Protein AF-A0A8H8RNT1-F1 (afdb_monomer)

Sequence (199 aa):
MGCCASTPSSPYPAQEGHSSSRAITSSQTQSQSALPRPSTNASGHSNHQPRAAHYLQYGHPRPGNSAETSARNNTGPLKQPKKWKTKPGVTAWTRESLDSEREAFFDTRVTGRPEIWLAIRSALELLWAGGDPGDEDGGIGTAQSILDAAGVVMQHGDMTKLVYDSFGGLYELPKHIISDPENLAPSPAPVLKKRRRKE

Organism: NCBI:txid602034

Solvent-accessible surface area (backbone atoms only — not comparable to full-atom values): 13488 Å² total; per-residue (Å²): 139,84,89,84,85,91,82,84,92,69,96,69,87,82,79,83,89,79,93,75,95,73,86,85,84,80,87,87,85,88,85,89,87,89,79,89,78,91,83,80,90,82,88,79,92,79,92,76,83,86,75,88,76,92,72,82,90,70,86,75,78,75,82,65,83,74,58,64,65,47,70,75,44,78,30,41,73,69,50,82,73,75,83,44,70,77,61,91,91,56,85,63,51,26,61,67,60,44,54,51,50,42,50,54,55,59,73,69,63,78,78,74,61,66,69,50,54,50,32,54,50,53,27,45,54,35,47,73,66,42,25,59,98,85,47,88,70,29,24,46,70,58,26,43,49,43,33,53,75,60,38,50,42,26,66,70,13,37,70,71,42,70,29,27,39,79,87,68,46,79,45,84,44,58,60,73,65,72,35,74,49,80,58,59,38,76,68,79,71,82,78,74,75,77,76,78,80,80,128

Foldseek 3Di:
DDDDDDDDPDPDDDDDDDDDDDDDDDDDDDDDDDDDDDDDDDDDDDDDDPDDDDDDDDDDPDPPVQVPLCVVALAAQADQADAAADDPPPPAAAPVNLVVVLVVVLVPDPFDDNLLSVLQLVLQVQQVVQHDVPDPNRCSSVNSVSCSVQQWGDNNNYLCDWIAHPVGGTDHDHSSNRDPHPRHDYDDDPPPPPPPDDD

Radius of gyration: 33.34 Å; Cα contacts (8 Å, |Δi|>4): 170; chains: 1; bounding box: 75×78×80 Å

pLDDT: mean 71.44, std 19.71, range [39.03, 95.69]

Structure (mmCIF, N/CA/C/O backbone):
data_AF-A0A8H8RNT1-F1
#
_entry.id   AF-A0A8H8RNT1-F1
#
loop_
_atom_site.group_PDB
_atom_site.id
_atom_site.type_symbol
_atom_site.label_atom_id
_atom_site.label_alt_id
_atom_site.label_comp_id
_atom_site.label_asym_id
_atom_site.label_entity_id
_atom_site.label_seq_id
_atom_site.pdbx_PDB_ins_code
_atom_site.Cartn_x
_atom_site.Cartn_y
_atom_site.Cartn_z
_atom_site.occupancy
_atom_site.B_iso_or_equiv
_atom_site.auth_seq_id
_atom_site.auth_comp_id
_atom_site.auth_asym_id
_atom_site.auth_atom_id
_atom_site.pdbx_PDB_model_num
ATOM 1 N N . MET A 1 1 ? 35.879 -7.220 54.510 1.00 55.69 1 MET A N 1
ATOM 2 C CA . MET A 1 1 ? 35.680 -7.566 53.087 1.00 55.69 1 MET A CA 1
ATOM 3 C C . MET A 1 1 ? 35.559 -9.090 53.036 1.00 55.69 1 MET A C 1
ATOM 5 O O . MET A 1 1 ? 36.573 -9.750 53.144 1.00 55.69 1 MET A O 1
ATOM 9 N N . GLY A 1 2 ? 34.400 -9.722 53.225 1.00 55.94 2 GLY A N 1
ATOM 10 C CA . GLY A 1 2 ? 33.215 -9.686 52.364 1.00 55.94 2 GLY A CA 1
ATOM 11 C C . GLY A 1 2 ? 33.165 -11.002 51.569 1.00 55.94 2 GLY A C 1
ATOM 12 O O . GLY A 1 2 ? 33.845 -11.116 50.559 1.00 55.94 2 GLY A O 1
ATOM 13 N N . CYS A 1 3 ? 32.441 -12.006 52.076 1.00 63.75 3 CYS A N 1
ATOM 14 C CA . CYS A 1 3 ? 32.277 -13.338 51.480 1.00 63.75 3 CYS A CA 1
ATOM 15 C C . CYS A 1 3 ? 31.289 -13.312 50.303 1.00 63.75 3 CYS A C 1
ATOM 17 O O . CYS A 1 3 ? 30.194 -12.789 50.491 1.00 63.75 3 CYS A O 1
ATOM 19 N N . CYS A 1 4 ? 31.577 -13.979 49.178 1.00 56.88 4 CYS A N 1
ATOM 20 C CA . CYS A 1 4 ? 30.547 -14.468 48.246 1.00 56.88 4 CYS A CA 1
ATOM 21 C C . CYS A 1 4 ? 31.008 -15.787 47.597 1.00 56.88 4 CYS A C 1
ATOM 23 O O . CYS A 1 4 ? 32.028 -15.820 46.915 1.00 56.88 4 CYS A O 1
ATOM 25 N N . ALA A 1 5 ? 30.261 -16.866 47.837 1.00 48.59 5 ALA A N 1
ATOM 26 C CA . ALA A 1 5 ? 30.461 -18.197 47.272 1.00 48.59 5 ALA A CA 1
ATOM 27 C C . ALA A 1 5 ? 29.754 -18.345 45.911 1.00 48.59 5 ALA A C 1
ATOM 29 O O . ALA A 1 5 ? 28.702 -17.750 45.685 1.00 48.59 5 ALA A O 1
ATOM 30 N N . SER A 1 6 ? 30.312 -19.174 45.030 1.00 53.25 6 SER A N 1
ATOM 31 C CA . SER A 1 6 ? 29.743 -19.524 43.723 1.00 53.25 6 SER A CA 1
ATOM 32 C C . SER A 1 6 ? 28.690 -20.632 43.833 1.00 53.25 6 SER A C 1
ATOM 34 O O . SER A 1 6 ? 28.928 -21.625 44.513 1.00 53.25 6 SER A O 1
ATOM 36 N N . THR A 1 7 ? 27.599 -20.540 43.063 1.00 58.59 7 THR A N 1
ATOM 37 C CA . THR A 1 7 ? 26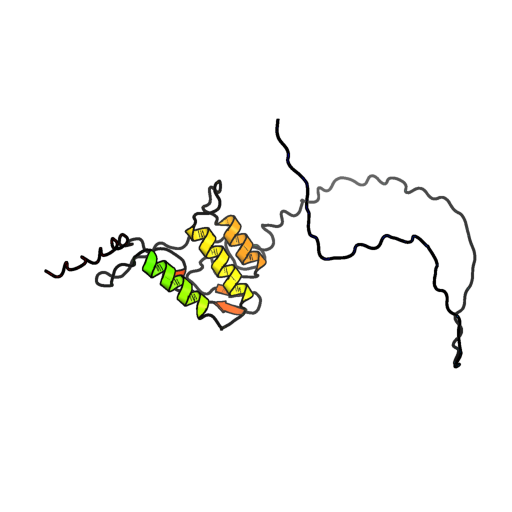.875 -21.718 42.539 1.00 58.59 7 THR A CA 1
ATOM 38 C C . THR A 1 7 ? 26.321 -21.432 41.137 1.00 58.59 7 THR A C 1
ATOM 40 O O . THR A 1 7 ? 25.552 -20.492 40.959 1.00 58.59 7 THR A O 1
ATOM 43 N N . PRO A 1 8 ? 26.656 -22.258 40.134 1.00 57.25 8 PRO A N 1
ATOM 44 C CA . PRO A 1 8 ? 25.737 -22.575 39.052 1.00 57.25 8 PRO A CA 1
ATOM 45 C C . PRO A 1 8 ? 25.182 -23.987 39.276 1.00 57.25 8 PRO A C 1
ATOM 47 O O . PRO A 1 8 ? 25.888 -24.982 39.130 1.00 57.25 8 PRO A O 1
ATOM 50 N N . SER A 1 9 ? 23.903 -24.083 39.644 1.00 44.97 9 SER A N 1
ATOM 51 C CA . SER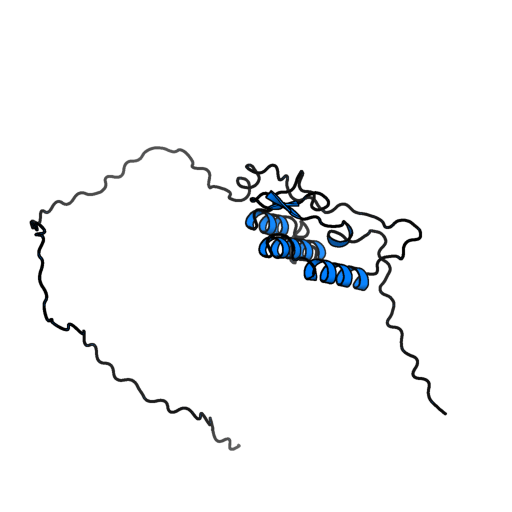 A 1 9 ? 23.156 -25.338 39.544 1.00 44.97 9 SER A CA 1
ATOM 52 C C . SER A 1 9 ? 22.765 -25.522 38.075 1.00 44.97 9 SER A C 1
ATOM 54 O O . SER A 1 9 ? 21.844 -24.873 37.588 1.00 44.97 9 SER A O 1
ATOM 56 N N . SER A 1 10 ? 23.518 -26.348 37.347 1.00 52.91 10 SER A N 1
ATOM 57 C CA . SER A 1 10 ? 23.130 -26.851 36.027 1.00 52.91 10 SER A CA 1
ATOM 58 C C . SER A 1 10 ? 22.748 -28.326 36.183 1.00 52.91 10 SER A C 1
ATOM 60 O O . SER A 1 10 ? 23.583 -29.100 36.652 1.00 52.91 10 SER A O 1
ATOM 62 N N . PRO A 1 11 ? 21.521 -28.747 35.829 1.00 56.75 11 PRO A N 1
ATOM 63 C CA . PRO A 1 11 ? 21.069 -30.127 36.008 1.00 56.75 11 PRO A CA 1
ATOM 64 C C . PRO A 1 11 ? 21.478 -31.052 34.849 1.00 56.75 11 PRO A C 1
ATOM 66 O O . PRO A 1 11 ? 20.944 -32.152 34.733 1.00 56.75 11 PRO A O 1
ATOM 69 N N . TYR A 1 12 ? 22.406 -30.635 33.986 1.00 46.88 12 TYR A N 1
ATOM 70 C CA . TYR A 1 12 ? 22.835 -31.441 32.847 1.00 46.88 12 TYR A CA 1
ATOM 71 C C . TYR A 1 12 ? 24.251 -31.983 33.058 1.00 46.88 12 TYR A C 1
ATOM 73 O O . TYR A 1 12 ? 25.183 -31.188 33.201 1.00 46.88 12 TYR A O 1
ATOM 81 N N . PRO A 1 13 ? 24.447 -33.315 33.063 1.00 51.84 13 PRO A N 1
ATOM 82 C CA . PRO A 1 13 ? 25.783 -33.881 33.066 1.00 51.84 13 PRO A CA 1
ATOM 83 C C . PRO A 1 13 ? 26.468 -33.573 31.731 1.00 51.84 13 PRO A C 1
ATOM 85 O O . PRO A 1 13 ? 26.020 -33.998 30.666 1.00 51.84 13 PRO A O 1
ATOM 88 N N . ALA A 1 14 ? 27.571 -32.832 31.806 1.00 48.12 14 ALA A N 1
ATOM 89 C CA . ALA A 1 14 ? 28.595 -32.830 30.777 1.00 48.12 14 ALA A CA 1
ATOM 90 C C . ALA A 1 14 ? 29.390 -34.132 30.913 1.00 48.12 14 ALA A C 1
ATOM 92 O O . ALA A 1 14 ? 29.892 -34.433 31.996 1.00 48.12 14 ALA A O 1
ATOM 93 N N . GLN A 1 15 ? 29.521 -34.890 29.826 1.00 45.09 15 GLN A N 1
ATOM 94 C CA . GLN A 1 15 ? 30.575 -35.888 29.723 1.00 45.09 15 GLN A CA 1
ATOM 95 C C . GLN A 1 15 ? 31.415 -35.598 28.484 1.00 45.09 15 GLN A C 1
ATOM 97 O O . GLN A 1 15 ? 30.906 -35.335 27.394 1.00 45.09 15 GLN A O 1
ATOM 102 N N . GLU A 1 16 ? 32.713 -35.558 28.752 1.00 41.75 16 GLU A N 1
ATOM 103 C CA . GLU A 1 16 ? 33.799 -35.082 27.920 1.00 41.75 16 GLU A CA 1
ATOM 104 C C . GLU A 1 16 ? 34.087 -35.982 26.719 1.00 41.75 16 GLU A C 1
ATOM 106 O O . GLU A 1 16 ? 33.675 -37.140 26.626 1.00 41.75 16 GLU A O 1
ATOM 111 N N . GLY A 1 17 ? 34.814 -35.386 25.777 1.00 46.69 17 GLY A N 1
ATOM 112 C CA . GLY A 1 17 ? 35.102 -35.933 24.468 1.00 46.69 17 GLY A CA 1
ATOM 113 C C . GLY A 1 17 ? 36.124 -37.060 24.478 1.00 46.69 17 GLY A C 1
ATOM 114 O O . GLY A 1 17 ? 37.103 -37.060 25.220 1.00 46.69 17 GLY A O 1
ATOM 115 N N . HIS A 1 18 ? 35.914 -37.994 23.559 1.00 42.47 18 HIS A N 1
ATOM 116 C CA . HIS A 1 18 ? 36.912 -38.957 23.136 1.00 42.47 18 HIS A CA 1
ATOM 117 C C . HIS A 1 18 ? 37.134 -38.747 21.635 1.00 42.47 18 HIS A C 1
ATOM 119 O O . HIS A 1 18 ? 36.312 -39.126 20.803 1.00 42.47 18 HIS A O 1
ATOM 125 N N . SER A 1 19 ? 38.259 -38.116 21.295 1.00 43.44 19 SER A N 1
ATOM 126 C CA . SER A 1 19 ? 38.840 -38.147 19.953 1.00 43.44 19 SER A CA 1
ATOM 127 C C . SER A 1 19 ? 39.130 -39.592 19.549 1.00 43.44 19 SER A C 1
ATOM 129 O O . SER A 1 19 ? 39.950 -40.254 20.183 1.00 43.44 19 SER A O 1
ATOM 131 N N . SER A 1 20 ? 38.538 -40.070 18.453 1.00 49.19 20 SER A N 1
ATOM 132 C CA . SER A 1 20 ? 39.151 -41.131 17.650 1.00 49.19 20 SER A CA 1
ATOM 133 C C . SER A 1 20 ? 38.614 -41.137 16.221 1.00 49.19 20 SER A C 1
ATOM 135 O O . SER A 1 20 ? 37.457 -41.452 15.957 1.00 49.19 20 SER A O 1
ATOM 137 N N . SER A 1 21 ? 39.498 -40.798 15.289 1.00 51.06 21 SER A N 1
ATOM 138 C CA . SER A 1 21 ? 39.336 -40.983 13.853 1.00 51.06 21 SER A CA 1
ATOM 139 C C . SER A 1 21 ? 39.335 -42.473 13.521 1.00 51.06 21 SER A C 1
ATOM 141 O O . SER A 1 21 ? 40.394 -43.096 13.585 1.00 51.06 21 SER A O 1
ATOM 143 N N . ARG A 1 22 ? 38.200 -43.050 13.106 1.00 49.56 22 ARG A N 1
ATOM 144 C CA . ARG A 1 22 ? 38.191 -44.316 12.353 1.00 49.56 22 ARG A CA 1
ATOM 145 C C . ARG A 1 22 ? 37.124 -44.315 11.263 1.00 49.56 22 ARG A C 1
ATOM 147 O O . ARG A 1 22 ? 35.936 -44.170 11.523 1.00 49.56 22 ARG A O 1
ATOM 154 N N . ALA A 1 23 ? 37.604 -44.483 10.035 1.00 41.56 23 ALA A N 1
ATOM 155 C CA . ALA A 1 23 ? 36.822 -44.737 8.838 1.00 41.56 23 ALA A CA 1
ATOM 156 C C . ALA A 1 23 ? 36.066 -46.068 8.962 1.00 41.56 23 ALA A C 1
ATOM 158 O O . ALA A 1 23 ? 36.653 -47.073 9.361 1.00 41.56 23 ALA A O 1
ATOM 159 N N . ILE A 1 24 ? 34.792 -46.089 8.570 1.00 45.00 24 ILE A N 1
ATOM 160 C CA . ILE A 1 24 ? 34.015 -47.326 8.451 1.00 45.00 24 ILE A CA 1
ATOM 161 C C . ILE A 1 24 ? 33.937 -47.680 6.967 1.00 45.00 24 ILE A C 1
ATOM 163 O O . ILE A 1 24 ? 33.027 -47.283 6.246 1.00 45.00 24 ILE A O 1
ATOM 167 N N . THR A 1 25 ? 34.943 -48.429 6.522 1.00 39.41 25 THR A N 1
ATOM 168 C CA . THR A 1 25 ? 34.798 -49.373 5.414 1.00 39.41 25 THR A CA 1
ATOM 169 C C . THR A 1 25 ? 34.137 -50.627 5.984 1.00 39.41 25 THR A C 1
ATOM 171 O O . THR A 1 25 ? 34.603 -51.171 6.984 1.00 39.41 25 THR A O 1
ATOM 174 N N . SER A 1 26 ? 33.020 -51.064 5.407 1.00 40.50 26 SER A N 1
ATOM 175 C CA . SER A 1 26 ? 32.426 -52.368 5.714 1.00 40.50 26 SER A CA 1
ATOM 176 C C . SER A 1 26 ? 32.087 -53.096 4.412 1.00 40.50 26 SER A C 1
ATOM 178 O O . SER A 1 26 ? 31.248 -52.677 3.620 1.00 40.50 26 SER A O 1
ATOM 180 N N . SER A 1 27 ? 32.830 -54.178 4.190 1.00 45.59 27 SER A N 1
ATOM 181 C CA . SER A 1 27 ? 32.651 -55.247 3.203 1.00 45.59 27 SER A CA 1
ATOM 182 C C . SER A 1 27 ? 31.366 -56.044 3.495 1.00 45.59 27 SER A C 1
ATOM 184 O O . SER A 1 27 ? 31.171 -56.477 4.624 1.00 45.59 27 SER A O 1
ATOM 186 N N . GLN A 1 28 ? 30.410 -56.105 2.561 1.00 45.97 28 GLN A N 1
ATOM 187 C CA . GLN A 1 28 ? 30.192 -57.151 1.536 1.00 45.97 28 GLN A CA 1
ATOM 188 C C . GLN A 1 28 ? 29.320 -58.347 1.979 1.00 45.97 28 GLN A C 1
ATOM 190 O O . GLN A 1 28 ? 29.742 -59.167 2.786 1.00 45.97 28 GLN A O 1
ATOM 195 N N . THR A 1 29 ? 28.182 -58.553 1.297 1.00 39.03 29 THR A N 1
ATOM 196 C CA . THR A 1 29 ? 27.795 -59.861 0.718 1.00 39.03 29 THR A CA 1
ATOM 197 C C . THR A 1 29 ? 26.890 -59.651 -0.512 1.00 39.03 29 THR A C 1
ATOM 199 O O . THR A 1 29 ? 26.241 -58.622 -0.648 1.00 39.03 29 THR A O 1
ATOM 202 N N . GLN A 1 30 ? 26.966 -60.585 -1.459 1.00 41.50 30 GLN A N 1
ATOM 203 C CA . GLN A 1 30 ? 26.763 -60.442 -2.906 1.00 41.50 30 GLN A CA 1
ATOM 204 C C . GLN A 1 30 ? 25.341 -60.779 -3.389 1.00 41.50 30 GLN A C 1
ATOM 206 O O . GLN A 1 30 ? 24.678 -61.636 -2.813 1.00 41.50 30 GLN A O 1
ATOM 211 N N . SER A 1 31 ? 24.938 -60.214 -4.535 1.00 44.00 31 SER A N 1
ATOM 212 C CA . SER A 1 31 ? 24.084 -60.862 -5.549 1.00 44.00 31 SER A CA 1
ATOM 213 C C . SER A 1 31 ? 24.341 -60.212 -6.917 1.00 44.00 31 SER A C 1
ATOM 215 O O . SER A 1 31 ? 24.522 -59.002 -7.015 1.00 44.00 31 SER A O 1
ATOM 217 N N . GLN A 1 32 ? 24.474 -61.048 -7.945 1.00 45.78 32 GLN A N 1
ATOM 218 C CA . GLN A 1 32 ? 25.181 -60.802 -9.204 1.00 45.78 32 GLN A CA 1
ATOM 219 C C . GLN A 1 32 ? 24.277 -60.283 -10.334 1.00 45.78 32 GLN A C 1
ATOM 221 O O . GLN A 1 32 ? 23.199 -60.827 -10.537 1.00 45.78 32 GLN A O 1
ATOM 226 N N . SER A 1 33 ? 24.785 -59.341 -11.140 1.00 44.19 33 SER A N 1
ATOM 227 C CA . SER A 1 33 ? 24.596 -59.282 -12.606 1.00 44.19 33 SER A CA 1
ATOM 228 C C . SER A 1 33 ? 25.441 -58.135 -13.184 1.00 44.19 33 SER A C 1
ATOM 230 O O . SER A 1 33 ? 25.192 -56.964 -12.902 1.00 44.19 33 SER A O 1
ATOM 232 N N . ALA A 1 34 ? 26.485 -58.488 -13.937 1.00 42.41 34 ALA A N 1
ATOM 233 C CA . ALA A 1 34 ? 27.544 -57.602 -14.414 1.00 42.41 34 ALA A CA 1
ATOM 234 C C . ALA A 1 34 ? 27.253 -57.015 -15.808 1.00 42.41 34 ALA A C 1
ATOM 236 O O . ALA A 1 34 ? 26.844 -57.738 -16.712 1.00 42.41 34 ALA A O 1
ATOM 237 N N . LEU A 1 35 ? 27.575 -55.731 -16.000 1.00 50.97 35 LEU A N 1
ATOM 238 C CA . LEU A 1 35 ? 27.898 -55.141 -17.304 1.00 50.97 35 LEU A CA 1
ATOM 239 C C . LEU A 1 35 ? 29.293 -54.486 -17.198 1.00 50.97 35 LEU A C 1
ATOM 241 O O . LEU A 1 35 ? 29.543 -53.770 -16.223 1.00 50.97 35 LEU A O 1
ATOM 245 N N . PRO A 1 36 ? 30.228 -54.740 -18.134 1.00 52.88 36 PRO A N 1
ATOM 246 C CA . PRO A 1 36 ? 31.620 -54.315 -18.003 1.00 52.88 36 PRO A CA 1
ATOM 247 C C . PRO A 1 36 ? 31.817 -52.830 -18.348 1.00 52.88 36 PRO A C 1
ATOM 249 O O . PRO A 1 36 ? 31.436 -52.366 -19.421 1.00 52.88 36 PRO A O 1
ATOM 252 N N . ARG A 1 37 ? 32.480 -52.091 -17.449 1.00 50.41 37 ARG A N 1
ATOM 253 C CA . ARG A 1 37 ? 33.088 -50.781 -17.733 1.00 50.41 37 ARG A CA 1
ATOM 254 C C . ARG A 1 37 ? 34.499 -50.986 -18.300 1.00 50.41 37 ARG A C 1
ATOM 256 O O . ARG A 1 37 ? 35.299 -51.636 -17.626 1.00 50.41 37 ARG A O 1
ATOM 263 N N . PRO A 1 38 ? 34.861 -50.395 -19.449 1.00 50.78 38 PRO A N 1
ATOM 264 C CA . PRO A 1 38 ? 36.260 -50.296 -19.835 1.00 50.78 38 PRO A CA 1
ATOM 265 C C . PRO A 1 38 ? 36.946 -49.178 -19.036 1.00 50.78 38 PRO A C 1
ATOM 267 O O . PRO A 1 38 ? 36.550 -48.015 -19.085 1.00 50.78 38 PRO A O 1
ATOM 270 N N . SER A 1 39 ? 37.979 -49.564 -18.288 1.00 47.78 39 SER A N 1
ATOM 271 C CA . SER A 1 39 ? 39.012 -48.680 -17.752 1.00 47.78 39 SER A CA 1
ATOM 272 C C . SER A 1 39 ? 40.225 -48.761 -18.671 1.00 47.78 39 SER A C 1
ATOM 274 O O . SER A 1 39 ? 40.676 -49.862 -18.986 1.00 47.78 39 SER A O 1
ATOM 276 N N . THR A 1 40 ? 40.784 -47.615 -19.047 1.00 57.69 40 THR A N 1
ATOM 277 C CA . THR A 1 40 ? 42.161 -47.526 -19.537 1.00 57.69 40 THR A CA 1
ATOM 278 C C . THR A 1 40 ? 42.839 -46.323 -18.896 1.00 57.69 40 THR A C 1
ATOM 280 O O . THR A 1 40 ? 42.464 -45.178 -19.145 1.00 57.69 40 THR A O 1
ATOM 283 N N . ASN A 1 41 ? 43.840 -46.613 -18.064 1.00 51.97 41 ASN A N 1
ATOM 284 C CA . ASN A 1 41 ? 44.872 -45.686 -17.611 1.00 51.97 41 ASN A CA 1
ATOM 285 C C . ASN A 1 41 ? 45.694 -45.173 -18.804 1.00 51.97 41 ASN A C 1
ATOM 287 O O . ASN A 1 41 ? 46.007 -45.964 -19.688 1.00 51.97 41 ASN A O 1
ATOM 291 N N . ALA A 1 42 ? 46.169 -43.927 -18.741 1.00 40.16 42 ALA A N 1
ATOM 292 C CA . ALA A 1 42 ? 47.602 -43.615 -18.831 1.00 40.16 42 ALA A CA 1
ATOM 293 C C . ALA A 1 42 ? 47.858 -42.106 -18.688 1.00 40.16 42 ALA A C 1
ATOM 295 O O . ALA A 1 42 ? 47.210 -41.270 -19.313 1.00 40.16 42 ALA A O 1
ATOM 296 N N . SER A 1 43 ? 48.840 -41.800 -17.850 1.00 47.91 43 SER A N 1
ATOM 297 C CA . SER A 1 43 ? 49.436 -40.497 -17.579 1.00 47.91 43 SER A CA 1
ATOM 298 C C . SER A 1 43 ? 50.147 -39.911 -18.805 1.00 47.91 43 SER A C 1
ATOM 300 O O . SER A 1 43 ? 50.753 -40.646 -19.580 1.00 47.91 43 SER A O 1
ATOM 302 N N . GLY A 1 44 ? 50.179 -38.581 -18.918 1.00 41.91 44 GLY A N 1
ATOM 303 C CA . GLY A 1 44 ? 51.006 -37.883 -19.902 1.00 41.91 44 GLY A CA 1
ATOM 304 C C . GLY A 1 44 ? 51.169 -36.408 -19.555 1.00 41.91 44 GLY A C 1
ATOM 305 O O . GLY A 1 44 ? 50.223 -35.635 -19.632 1.00 41.91 44 GLY A O 1
ATOM 306 N N . HIS A 1 45 ? 52.377 -36.041 -19.139 1.00 50.81 45 HIS A N 1
ATOM 307 C CA . HIS A 1 45 ? 52.819 -34.676 -18.885 1.00 50.81 45 HIS A CA 1
ATOM 308 C C . HIS A 1 45 ? 52.704 -33.786 -20.131 1.00 50.81 45 HIS A C 1
ATOM 310 O O . HIS A 1 45 ? 53.247 -34.145 -21.171 1.00 50.81 45 HIS A O 1
ATOM 316 N N . SER A 1 46 ? 52.179 -32.567 -19.983 1.00 48.31 46 SER A N 1
ATOM 317 C CA . SER A 1 46 ? 52.790 -31.389 -20.610 1.00 48.31 46 SER A CA 1
ATOM 318 C C . SER A 1 46 ? 52.325 -30.081 -19.965 1.00 48.31 46 SER A C 1
ATOM 320 O O . SER A 1 46 ? 51.150 -29.813 -19.729 1.00 48.31 46 SER A O 1
ATOM 322 N N . ASN A 1 47 ? 53.331 -29.279 -19.645 1.00 50.56 47 ASN A N 1
ATOM 323 C CA . ASN A 1 47 ? 53.274 -27.943 -19.090 1.00 50.56 47 ASN A CA 1
ATOM 324 C C . ASN A 1 47 ? 52.862 -26.967 -20.206 1.00 50.56 47 ASN A C 1
ATOM 326 O O . ASN A 1 47 ? 53.617 -26.796 -21.162 1.00 50.56 47 ASN A O 1
ATOM 330 N N . HIS A 1 48 ? 51.698 -26.322 -20.102 1.00 44.75 48 HIS A N 1
ATOM 331 C CA . HIS A 1 48 ? 51.294 -25.258 -21.025 1.00 44.75 48 HIS A CA 1
ATOM 332 C C . HIS A 1 48 ? 50.748 -24.061 -20.237 1.00 44.75 48 HIS A C 1
ATOM 334 O O . HIS A 1 48 ? 49.667 -24.104 -19.656 1.00 44.75 48 HIS A O 1
ATOM 340 N N . GLN A 1 49 ? 51.546 -22.993 -20.207 1.00 58.38 49 GLN A N 1
ATOM 341 C CA . GLN A 1 49 ? 51.179 -21.664 -19.718 1.00 58.38 49 GLN A CA 1
ATOM 342 C C . GLN A 1 49 ? 49.952 -21.121 -20.470 1.00 58.38 49 GLN A C 1
ATOM 344 O O . GLN A 1 49 ? 49.907 -21.243 -21.698 1.00 58.38 49 GLN A O 1
ATOM 349 N N . PRO A 1 50 ? 49.021 -20.402 -19.820 1.00 48.06 50 PRO A N 1
ATOM 350 C CA . PRO A 1 50 ? 48.125 -19.526 -20.550 1.00 48.06 50 PRO A CA 1
ATOM 351 C C . PRO A 1 50 ? 48.882 -18.246 -20.925 1.00 48.06 50 PRO A C 1
ATOM 353 O O . PRO A 1 50 ? 49.261 -17.426 -20.089 1.00 48.06 50 PRO A O 1
ATOM 356 N N . ARG A 1 51 ? 49.129 -18.110 -22.226 1.00 42.56 51 ARG A N 1
ATOM 357 C CA . ARG A 1 51 ? 49.642 -16.911 -22.887 1.00 42.56 51 ARG A CA 1
ATOM 358 C C . ARG A 1 51 ? 48.616 -15.784 -22.749 1.00 42.56 51 ARG A C 1
ATOM 360 O O . ARG A 1 51 ? 47.478 -15.928 -23.186 1.00 42.56 51 ARG A O 1
ATOM 367 N N . ALA A 1 52 ? 49.039 -14.662 -22.171 1.00 50.41 52 ALA A N 1
ATOM 368 C CA . ALA A 1 52 ? 48.275 -13.423 -22.144 1.00 50.41 52 ALA A CA 1
ATOM 369 C C . ALA A 1 52 ? 47.955 -12.973 -23.579 1.00 50.41 52 ALA A C 1
ATOM 371 O O . ALA A 1 52 ? 48.857 -12.658 -24.358 1.00 50.41 52 ALA A O 1
ATOM 372 N N . ALA A 1 53 ? 46.669 -12.950 -23.926 1.00 46.16 53 ALA A N 1
ATOM 373 C CA . ALA A 1 53 ? 46.171 -12.311 -25.132 1.00 46.16 53 ALA A CA 1
ATOM 374 C C . ALA A 1 53 ? 45.485 -11.001 -24.732 1.00 46.16 53 ALA A C 1
ATOM 376 O O . ALA A 1 53 ? 44.348 -10.983 -24.269 1.00 46.16 53 ALA A O 1
ATOM 377 N N . HIS A 1 54 ? 46.226 -9.905 -24.903 1.00 52.94 54 HIS A N 1
ATOM 378 C CA . HIS A 1 54 ? 45.690 -8.555 -25.021 1.00 52.94 54 HIS A CA 1
ATOM 379 C C . HIS A 1 54 ? 44.735 -8.520 -26.222 1.00 52.94 54 HIS A C 1
ATOM 381 O O . HIS A 1 54 ? 45.187 -8.505 -27.365 1.00 52.94 54 HIS A O 1
ATOM 387 N N . TYR A 1 55 ? 43.430 -8.479 -25.963 1.00 46.59 55 TYR A N 1
ATOM 388 C CA . TYR A 1 55 ? 42.467 -7.924 -26.905 1.00 46.59 55 TYR A CA 1
ATOM 389 C C . TYR A 1 55 ? 41.723 -6.770 -26.243 1.00 46.59 55 TYR A C 1
ATOM 391 O O . TYR A 1 55 ? 41.258 -6.831 -25.109 1.00 46.59 55 TYR A O 1
ATOM 399 N N . LEU A 1 56 ? 41.737 -5.687 -26.999 1.00 47.94 56 LEU A N 1
ATOM 400 C CA . LEU A 1 56 ? 41.259 -4.347 -26.740 1.00 47.94 56 LEU A CA 1
ATOM 401 C C . LEU A 1 56 ? 39.843 -4.286 -26.144 1.00 47.94 56 LEU A C 1
ATOM 403 O O . LEU A 1 56 ? 38.894 -4.830 -26.697 1.00 47.94 56 LEU A O 1
ATOM 407 N N . GLN A 1 57 ? 39.730 -3.521 -25.056 1.00 52.94 57 GLN A N 1
ATOM 408 C CA . GLN A 1 57 ? 38.920 -2.299 -24.991 1.00 52.94 57 GLN A CA 1
ATOM 409 C C . GLN A 1 57 ? 37.564 -2.342 -25.722 1.00 52.94 57 GLN A C 1
ATOM 411 O O . GLN A 1 57 ? 37.363 -1.643 -26.711 1.00 52.94 57 GLN A O 1
ATOM 416 N N . TYR A 1 58 ? 36.593 -3.043 -25.146 1.00 43.03 58 TYR A N 1
ATOM 417 C CA . TYR A 1 58 ? 35.203 -2.593 -25.179 1.00 43.03 58 TYR A CA 1
ATOM 418 C C . TYR A 1 58 ? 34.688 -2.598 -23.745 1.00 43.03 58 TYR A C 1
ATOM 420 O O . TYR A 1 58 ? 34.635 -3.635 -23.088 1.00 43.03 58 TYR A O 1
ATOM 428 N N . GLY A 1 59 ? 34.398 -1.403 -23.228 1.00 46.69 59 GLY A N 1
ATOM 429 C CA . GLY A 1 59 ? 33.838 -1.229 -21.897 1.00 46.69 59 GLY A CA 1
ATOM 430 C C . GLY A 1 59 ? 32.502 -1.951 -21.812 1.00 46.69 59 GLY A C 1
ATOM 431 O O . GLY A 1 59 ? 31.525 -1.516 -22.413 1.00 46.69 59 GLY A O 1
ATOM 432 N N . HIS A 1 60 ? 32.467 -3.055 -21.073 1.00 46.56 60 HIS A N 1
ATOM 433 C CA . HIS A 1 60 ? 31.222 -3.674 -20.652 1.00 46.56 60 HIS A CA 1
ATOM 434 C C . HIS A 1 60 ? 30.538 -2.717 -19.671 1.00 46.56 60 HIS A C 1
ATOM 436 O O . HIS A 1 60 ? 31.115 -2.428 -18.616 1.00 46.56 60 HIS A O 1
ATOM 442 N N . PRO A 1 61 ? 29.340 -2.194 -19.985 1.00 46.81 61 PRO A N 1
ATOM 443 C CA . PRO A 1 61 ? 28.567 -1.459 -19.006 1.00 46.81 61 PRO A CA 1
ATOM 444 C C . PRO A 1 61 ? 28.256 -2.425 -17.868 1.00 46.81 61 PRO A C 1
ATOM 446 O O . PRO A 1 61 ? 27.689 -3.498 -18.067 1.00 46.81 61 PRO A O 1
ATOM 449 N N . ARG A 1 62 ? 28.682 -2.048 -16.669 1.00 49.66 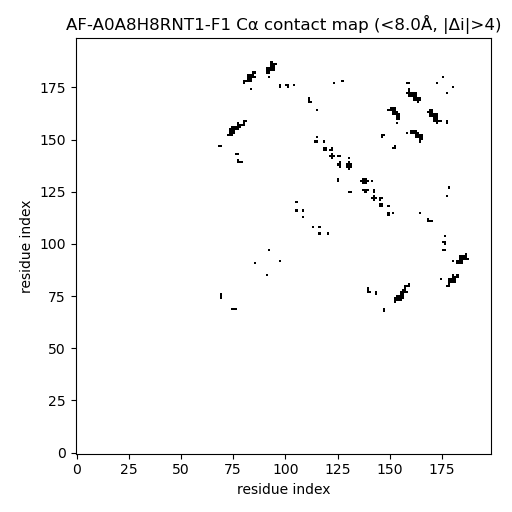62 ARG A N 1
ATOM 450 C CA . ARG A 1 62 ? 28.254 -2.653 -15.412 1.00 49.66 62 ARG A CA 1
ATOM 451 C C . ARG A 1 62 ? 26.715 -2.675 -15.428 1.00 49.66 62 ARG A C 1
ATOM 453 O O . ARG A 1 62 ? 26.143 -1.599 -15.605 1.00 49.66 62 ARG A O 1
ATOM 460 N N . PRO A 1 63 ? 26.034 -3.825 -15.288 1.00 47.84 63 PRO A N 1
ATOM 461 C CA . PRO A 1 63 ? 24.582 -3.822 -15.264 1.00 47.84 63 PRO A CA 1
ATOM 462 C C . PRO A 1 63 ? 24.152 -3.107 -13.978 1.00 47.84 63 PRO A C 1
ATOM 464 O O . PRO A 1 63 ? 24.381 -3.567 -12.858 1.00 47.84 63 PRO A O 1
ATOM 467 N N . GLY A 1 64 ? 23.640 -1.890 -14.147 1.00 49.25 64 GLY A N 1
ATOM 468 C CA . GLY A 1 64 ? 22.903 -1.178 -13.116 1.00 49.25 64 GLY A CA 1
ATOM 469 C C . GLY A 1 64 ? 21.548 -1.858 -13.000 1.00 49.25 64 GLY A C 1
ATOM 470 O O . GLY A 1 64 ? 20.637 -1.556 -13.765 1.00 49.25 64 GLY A O 1
ATOM 471 N N . ASN A 1 65 ? 21.444 -2.819 -12.086 1.00 53.06 65 ASN A N 1
ATOM 472 C CA . ASN A 1 65 ? 20.330 -3.768 -11.972 1.00 53.06 65 ASN A CA 1
ATOM 473 C C . ASN A 1 65 ? 18.972 -3.161 -11.559 1.00 53.06 65 ASN A C 1
ATOM 475 O O . ASN A 1 65 ? 18.069 -3.907 -11.205 1.00 53.06 65 ASN A O 1
ATOM 479 N N . SER A 1 66 ? 18.800 -1.841 -11.588 1.00 52.44 66 SER A N 1
ATOM 480 C CA . SER A 1 66 ? 17.562 -1.163 -11.182 1.00 52.44 66 SER A CA 1
ATOM 481 C C . SER A 1 66 ? 16.748 -0.589 -12.348 1.00 52.44 66 SER A C 1
ATOM 483 O O . SER A 1 66 ? 15.562 -0.326 -12.183 1.00 52.44 66 SER A O 1
ATOM 485 N N . ALA A 1 67 ? 17.341 -0.414 -13.535 1.00 51.56 67 ALA A N 1
ATOM 486 C CA . ALA A 1 67 ? 16.631 0.131 -14.700 1.00 51.56 67 ALA A CA 1
ATOM 487 C C . ALA A 1 67 ? 16.079 -0.951 -15.648 1.00 51.56 67 ALA A C 1
ATOM 489 O O . ALA A 1 67 ? 15.130 -0.701 -16.389 1.00 51.56 67 ALA A O 1
ATOM 490 N N . GLU A 1 68 ? 16.657 -2.155 -15.643 1.00 49.12 68 GLU A N 1
ATOM 491 C CA . GLU A 1 68 ? 16.366 -3.164 -16.670 1.00 49.12 68 GLU A CA 1
ATOM 492 C C . GLU A 1 68 ? 15.125 -4.022 -16.366 1.00 49.12 68 GLU A C 1
ATOM 494 O O . GLU A 1 68 ? 14.480 -4.517 -17.292 1.00 49.12 68 GLU A O 1
ATOM 499 N N . THR A 1 69 ? 14.725 -4.142 -15.094 1.00 51.06 69 THR A N 1
ATOM 500 C CA . THR A 1 69 ? 13.441 -4.756 -14.709 1.00 51.06 69 THR A CA 1
ATOM 501 C C . THR A 1 69 ? 12.267 -3.845 -15.067 1.00 51.06 69 THR A C 1
ATOM 503 O O . THR A 1 69 ? 11.344 -4.301 -15.740 1.00 51.06 69 THR A O 1
ATOM 506 N N . SER A 1 70 ? 12.373 -2.545 -14.753 1.00 51.03 70 SER A N 1
ATOM 507 C CA . SER A 1 70 ? 11.383 -1.510 -15.110 1.00 51.03 70 SER A CA 1
ATOM 508 C C . SER A 1 70 ? 11.232 -1.279 -16.623 1.00 51.03 70 SER A C 1
ATOM 510 O O . SER A 1 70 ? 10.203 -0.795 -17.082 1.00 51.03 70 SER A O 1
ATOM 512 N N . ALA A 1 71 ? 12.248 -1.605 -17.430 1.00 48.19 71 ALA A N 1
ATOM 513 C CA . ALA A 1 71 ? 12.189 -1.442 -18.885 1.00 48.19 71 ALA A CA 1
ATOM 514 C C . ALA A 1 71 ? 11.421 -2.571 -19.602 1.00 48.19 71 ALA A C 1
ATOM 516 O O . ALA A 1 71 ? 11.038 -2.411 -20.763 1.00 48.19 71 ALA A O 1
ATOM 517 N N . ARG A 1 72 ? 11.203 -3.721 -18.945 1.00 53.81 72 ARG A N 1
ATOM 518 C CA . ARG A 1 72 ? 10.506 -4.881 -19.537 1.00 53.81 72 ARG A CA 1
ATOM 519 C C . ARG A 1 72 ? 9.020 -4.941 -19.194 1.00 53.81 72 ARG A C 1
ATOM 521 O O . ARG A 1 72 ? 8.261 -5.583 -19.916 1.00 53.81 72 ARG A O 1
ATOM 528 N N . ASN A 1 73 ? 8.592 -4.276 -18.129 1.00 59.16 73 ASN A N 1
ATOM 529 C CA . ASN A 1 73 ? 7.198 -4.166 -17.721 1.00 59.16 73 ASN A CA 1
ATOM 530 C C . ASN A 1 73 ? 6.695 -2.740 -18.021 1.00 59.16 73 ASN A C 1
ATOM 532 O O . ASN A 1 73 ? 7.429 -1.767 -17.925 1.00 59.16 73 ASN A O 1
ATOM 536 N N . ASN A 1 74 ? 5.423 -2.570 -18.392 1.00 60.66 74 ASN A N 1
ATOM 537 C CA . ASN A 1 74 ? 4.808 -1.239 -18.588 1.00 60.66 74 ASN A CA 1
ATOM 538 C C . ASN A 1 74 ? 4.624 -0.466 -17.254 1.00 60.66 74 ASN A C 1
ATOM 540 O O . ASN A 1 74 ? 3.755 0.405 -17.126 1.00 60.66 74 ASN A O 1
ATOM 544 N N . THR A 1 75 ? 5.427 -0.808 -16.248 1.00 66.06 75 THR A N 1
ATOM 545 C CA . THR A 1 75 ? 5.423 -0.241 -14.913 1.00 66.06 75 THR A CA 1
ATOM 546 C C . THR A 1 75 ? 6.298 1.001 -14.940 1.00 66.06 75 THR A C 1
ATOM 548 O O . THR A 1 75 ? 7.514 0.938 -14.815 1.00 66.06 75 THR A O 1
ATOM 551 N N . GLY A 1 76 ? 5.682 2.165 -15.151 1.00 74.38 76 GLY A N 1
ATOM 552 C CA . GLY A 1 76 ? 6.371 3.430 -14.882 1.00 74.38 76 GLY A CA 1
ATOM 553 C C . GLY A 1 76 ? 6.805 3.514 -13.408 1.00 74.38 76 GLY A C 1
ATOM 554 O O . GLY A 1 76 ? 6.245 2.787 -12.583 1.00 74.38 76 GLY A O 1
ATOM 555 N N . PRO A 1 77 ? 7.747 4.411 -13.060 1.00 84.50 77 PRO A N 1
ATOM 556 C CA . PRO A 1 77 ? 8.214 4.555 -11.682 1.00 84.50 77 PRO A CA 1
ATOM 557 C C . PRO A 1 77 ? 7.040 4.825 -10.735 1.00 84.50 77 PRO A C 1
ATOM 559 O O . PRO A 1 77 ? 6.118 5.568 -11.096 1.00 84.50 77 PRO A O 1
ATOM 562 N N . LEU A 1 78 ? 7.083 4.226 -9.541 1.00 86.75 78 LEU A N 1
ATOM 563 C CA . LEU A 1 78 ? 6.090 4.416 -8.490 1.00 86.75 78 LEU A CA 1
ATOM 564 C C . LEU A 1 78 ? 5.910 5.906 -8.230 1.00 86.75 78 LEU A C 1
ATOM 566 O O . LEU A 1 78 ? 6.855 6.640 -7.937 1.00 86.75 78 LEU A O 1
ATOM 570 N N . LYS A 1 79 ? 4.668 6.357 -8.357 1.00 84.88 79 LYS A N 1
ATOM 571 C CA . LYS A 1 79 ? 4.301 7.738 -8.081 1.00 84.88 79 LYS A CA 1
ATOM 572 C C . LYS A 1 79 ? 3.832 7.854 -6.649 1.00 84.88 79 LYS A C 1
ATOM 574 O O . LYS A 1 79 ? 3.187 6.949 -6.121 1.00 84.88 79 LYS A O 1
ATOM 579 N N . GLN A 1 80 ? 4.080 9.022 -6.060 1.00 81.19 80 GLN A N 1
ATOM 580 C CA . GLN A 1 80 ? 3.443 9.371 -4.800 1.00 81.19 80 GLN A CA 1
ATOM 581 C C . GLN A 1 80 ? 1.926 9.219 -4.932 1.00 81.19 80 GLN A C 1
ATOM 583 O O . GLN A 1 80 ? 1.343 9.658 -5.935 1.00 81.19 80 GLN A O 1
ATOM 588 N N . PRO A 1 81 ? 1.275 8.605 -3.936 1.00 81.56 81 PRO A N 1
ATOM 589 C CA . PRO A 1 81 ? -0.144 8.356 -4.017 1.00 81.56 81 PRO A CA 1
ATOM 590 C C . PRO A 1 81 ? -0.910 9.678 -4.055 1.00 81.56 81 PRO A C 1
ATOM 592 O O . PRO A 1 81 ? -0.605 10.642 -3.348 1.00 81.56 81 PRO A O 1
ATOM 595 N N . LYS A 1 82 ? -1.919 9.736 -4.925 1.00 78.62 82 LYS A N 1
ATOM 596 C CA . LYS A 1 82 ? -2.673 10.964 -5.164 1.00 78.62 82 LYS A CA 1
ATOM 597 C C . LYS A 1 82 ? -3.396 11.392 -3.887 1.00 78.62 82 LYS A C 1
ATOM 599 O O . LYS A 1 82 ? -4.130 10.607 -3.284 1.00 78.62 82 LYS A O 1
ATOM 604 N N . LYS A 1 83 ? -3.239 12.664 -3.519 1.00 81.12 83 LYS A N 1
ATOM 605 C CA . LYS A 1 83 ? -3.993 13.258 -2.412 1.00 81.12 83 LYS A CA 1
ATOM 606 C C . LYS A 1 83 ? -5.489 13.213 -2.716 1.00 81.12 83 LYS A C 1
ATOM 608 O O . LYS A 1 83 ? -5.922 13.512 -3.834 1.00 81.12 83 LYS A O 1
ATOM 613 N N . TRP A 1 84 ? -6.286 12.822 -1.729 1.00 86.38 84 TRP A N 1
ATOM 614 C CA . TRP A 1 84 ? -7.732 12.710 -1.870 1.00 86.38 84 TRP A CA 1
ATOM 615 C C . TRP A 1 84 ? -8.450 13.314 -0.665 1.00 86.38 84 TRP A C 1
ATOM 617 O O . TRP A 1 84 ? -7.880 13.493 0.407 1.00 86.38 84 TRP A O 1
ATOM 627 N N . LYS A 1 85 ? -9.722 13.661 -0.868 1.00 82.56 85 LYS A N 1
ATOM 628 C CA . LYS A 1 85 ? -10.599 14.245 0.153 1.00 82.56 85 LYS A CA 1
ATOM 629 C C . LYS A 1 85 ? -11.827 13.375 0.338 1.00 82.56 85 LYS A C 1
ATOM 631 O O . LYS A 1 85 ? -12.312 12.769 -0.631 1.00 82.56 85 LYS A O 1
ATOM 636 N N . THR A 1 86 ? -12.349 13.314 1.559 1.00 78.50 86 THR A N 1
ATOM 637 C CA . THR A 1 86 ? -13.701 12.784 1.758 1.00 78.50 86 THR A CA 1
ATOM 638 C C . THR A 1 86 ? -14.733 13.773 1.229 1.00 78.50 86 THR A C 1
ATOM 640 O O . THR A 1 86 ? -14.477 14.969 1.080 1.00 78.50 86 THR A O 1
ATOM 643 N N . LYS A 1 87 ? -15.916 13.254 0.893 1.00 80.00 87 LYS A N 1
ATOM 644 C CA . LYS A 1 87 ? -17.040 14.107 0.512 1.00 80.00 87 LYS A CA 1
ATOM 645 C C . LYS A 1 87 ? -17.496 14.911 1.739 1.00 80.00 87 LYS A C 1
ATOM 647 O O . LYS A 1 87 ? -17.511 14.350 2.839 1.00 80.00 87 LYS A O 1
ATOM 652 N N . PRO A 1 88 ? -17.902 16.179 1.564 1.00 71.31 88 PRO A N 1
ATOM 653 C CA . PRO A 1 88 ? -18.510 16.943 2.647 1.00 71.31 88 PRO A CA 1
ATOM 654 C C . PRO A 1 88 ? -19.752 16.201 3.167 1.00 71.31 88 PRO A C 1
ATOM 656 O O . PRO A 1 88 ? -20.578 15.751 2.375 1.00 71.31 88 PRO A O 1
ATOM 659 N N . GLY A 1 89 ? -19.851 16.032 4.489 1.00 68.31 89 GLY A N 1
ATOM 660 C CA . GLY A 1 89 ? -20.950 15.314 5.153 1.00 68.31 89 GLY A CA 1
ATOM 661 C C . GLY A 1 89 ? -20.684 13.839 5.483 1.00 68.31 89 GLY A C 1
ATOM 662 O O . GLY A 1 89 ? -21.496 13.223 6.164 1.00 68.31 89 GLY A O 1
ATOM 663 N N . VAL A 1 90 ? -19.552 13.271 5.057 1.00 75.75 90 VAL A N 1
ATOM 664 C CA . VAL A 1 90 ? -19.075 11.967 5.550 1.00 75.75 90 VAL A CA 1
ATOM 665 C C . VAL A 1 90 ? -18.206 12.198 6.785 1.00 75.75 90 VAL A C 1
ATOM 667 O O . VAL A 1 90 ? -17.408 13.138 6.790 1.00 75.75 90 VAL A O 1
ATOM 670 N N . THR A 1 91 ? -18.347 11.348 7.810 1.00 74.38 91 THR A N 1
ATOM 671 C CA . THR A 1 91 ? -17.496 11.357 9.011 1.00 74.38 91 THR A CA 1
ATOM 672 C C . THR A 1 91 ? -16.027 11.487 8.616 1.00 7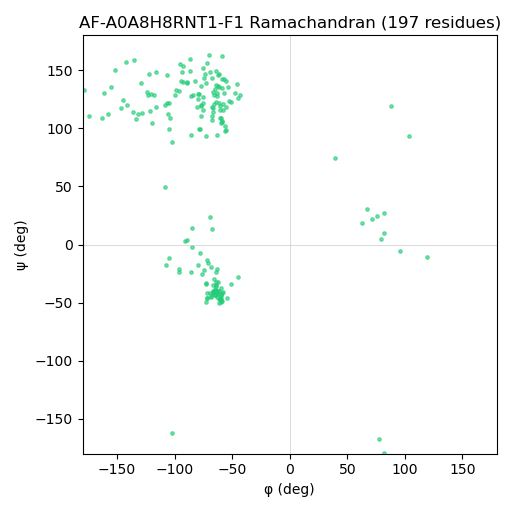4.38 91 THR A C 1
ATOM 674 O O . THR A 1 91 ? -15.533 10.739 7.770 1.00 74.38 91 THR A O 1
ATOM 677 N N . ALA A 1 92 ? -15.344 12.479 9.187 1.00 79.56 92 ALA A N 1
ATOM 678 C CA . ALA A 1 92 ? -13.931 12.695 8.923 1.00 79.56 92 ALA A CA 1
ATOM 679 C C . ALA A 1 92 ? -13.122 11.507 9.458 1.00 79.56 92 ALA A C 1
ATOM 681 O O . ALA A 1 92 ? -13.349 11.061 10.583 1.00 79.56 92 ALA A O 1
ATOM 682 N N . TRP A 1 93 ? -12.185 11.003 8.654 1.00 84.31 93 TRP A N 1
ATOM 683 C CA . TRP A 1 93 ? -11.290 9.938 9.094 1.00 84.31 93 TRP A CA 1
ATOM 684 C C . TRP A 1 93 ? -10.388 10.463 10.197 1.00 84.31 93 TRP A C 1
ATOM 686 O O . TRP A 1 93 ? -9.745 11.500 10.041 1.00 84.31 93 TRP A O 1
ATOM 696 N N . THR A 1 94 ? -10.335 9.731 11.296 1.00 89.50 94 THR A N 1
ATOM 697 C CA . THR A 1 94 ? -9.325 9.908 12.334 1.00 89.50 94 THR A CA 1
ATOM 698 C C . THR A 1 94 ? -8.152 8.97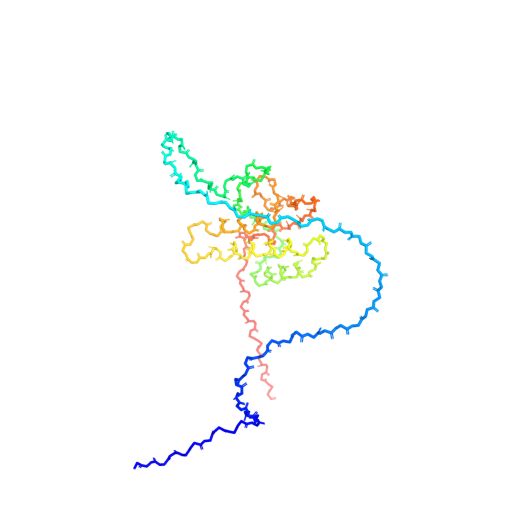4 12.054 1.00 89.50 94 THR A C 1
ATOM 700 O O . THR A 1 94 ? -8.359 7.925 11.442 1.00 89.50 94 THR A O 1
ATOM 703 N N . ARG A 1 95 ? -6.938 9.308 12.514 1.00 88.56 95 ARG A N 1
ATOM 704 C CA . ARG A 1 95 ? -5.753 8.471 12.287 1.00 88.56 95 ARG A CA 1
ATOM 705 C C . ARG A 1 95 ? -5.953 7.033 12.769 1.00 88.56 95 ARG A C 1
ATOM 707 O O . ARG A 1 95 ? -5.708 6.106 12.013 1.00 88.56 95 ARG A O 1
ATOM 714 N N . GLU A 1 96 ? -6.488 6.859 13.973 1.00 89.62 96 GLU A N 1
ATOM 715 C CA . GLU A 1 96 ? -6.704 5.547 14.589 1.00 89.62 96 GLU A CA 1
ATOM 716 C C . GLU A 1 96 ? -7.752 4.729 13.830 1.00 89.62 96 GLU A C 1
ATOM 718 O O . GLU A 1 96 ? -7.581 3.534 13.614 1.00 89.62 96 GLU A O 1
ATOM 723 N N . SER A 1 97 ? -8.833 5.381 13.390 1.00 90.69 97 SER A N 1
ATOM 724 C CA . SER A 1 97 ? -9.872 4.722 12.594 1.00 90.69 97 SER A CA 1
ATOM 725 C C . SER A 1 97 ? -9.344 4.295 11.228 1.00 90.69 97 SER A C 1
ATOM 727 O O . SER A 1 97 ? -9.774 3.272 10.709 1.00 90.69 97 SER A O 1
ATOM 729 N N . LEU A 1 98 ? -8.446 5.084 10.639 1.00 90.75 98 LEU A N 1
ATOM 730 C CA . LEU A 1 98 ? -7.853 4.794 9.342 1.00 90.75 98 LEU A CA 1
ATOM 731 C C . LEU A 1 98 ? -6.863 3.625 9.458 1.00 90.75 98 LEU A C 1
ATOM 733 O O . LEU A 1 98 ? -6.933 2.687 8.670 1.00 90.75 98 LEU A O 1
ATOM 737 N N . ASP A 1 99 ? -5.998 3.638 10.470 1.00 91.31 99 ASP A N 1
ATOM 738 C CA . ASP A 1 99 ? -5.039 2.555 10.701 1.00 91.31 99 ASP A CA 1
ATOM 739 C C . ASP A 1 99 ? -5.751 1.235 11.056 1.00 91.31 99 ASP A C 1
ATOM 741 O O . ASP A 1 99 ? -5.392 0.186 10.524 1.00 91.31 99 ASP A O 1
ATOM 745 N N . SER A 1 100 ? -6.835 1.284 11.842 1.00 92.81 100 SER A N 1
ATOM 746 C CA . SER A 1 100 ? -7.672 0.105 12.111 1.00 92.81 100 SER A CA 1
ATOM 747 C C . SER A 1 100 ? -8.366 -0.428 10.852 1.00 92.81 100 SER A C 1
ATOM 749 O O . SER A 1 100 ? -8.451 -1.642 10.678 1.00 92.81 100 SER A O 1
ATOM 751 N N . GLU A 1 101 ? -8.851 0.450 9.968 1.00 93.31 101 GLU A N 1
ATOM 752 C CA . GLU A 1 101 ? -9.450 0.044 8.688 1.00 93.31 101 GLU A CA 1
ATOM 753 C C . GLU A 1 101 ? -8.398 -0.578 7.759 1.00 93.31 101 GLU A C 1
ATOM 755 O O . GLU A 1 101 ? -8.665 -1.585 7.109 1.00 93.31 101 GLU A O 1
ATOM 760 N N . ARG A 1 102 ? -7.178 -0.021 7.725 1.00 94.81 102 ARG A N 1
ATOM 761 C CA . ARG A 1 102 ? -6.042 -0.593 6.986 1.00 94.81 102 ARG A CA 1
ATOM 762 C C . ARG A 1 102 ? -5.724 -2.000 7.464 1.00 94.81 102 ARG A C 1
ATOM 764 O O . ARG A 1 102 ? -5.594 -2.901 6.641 1.00 94.81 102 ARG A O 1
ATOM 771 N N . GLU A 1 103 ? -5.624 -2.196 8.773 1.00 94.00 103 GLU A N 1
ATOM 772 C CA . GLU A 1 103 ? -5.354 -3.510 9.352 1.00 94.00 103 GLU A CA 1
ATOM 773 C C . GLU A 1 103 ? -6.463 -4.514 9.011 1.00 94.00 103 GLU A C 1
ATOM 775 O O . GLU A 1 103 ? -6.173 -5.574 8.456 1.00 94.00 103 GLU A O 1
ATOM 780 N N . ALA A 1 104 ? -7.730 -4.147 9.232 1.00 94.94 104 ALA A N 1
ATOM 781 C CA . ALA A 1 104 ? -8.880 -4.992 8.906 1.00 94.94 104 ALA A CA 1
ATOM 782 C C . ALA A 1 104 ? -8.954 -5.333 7.407 1.00 94.94 104 ALA A C 1
ATOM 784 O O . ALA A 1 104 ? -9.288 -6.456 7.016 1.00 94.94 104 ALA A O 1
ATOM 785 N N . PHE A 1 105 ? -8.605 -4.379 6.544 1.00 94.12 105 PHE A N 1
ATOM 786 C CA . PHE A 1 105 ? -8.553 -4.599 5.108 1.00 94.12 105 PHE A CA 1
ATOM 787 C C . PHE A 1 105 ? -7.533 -5.673 4.733 1.00 94.12 105 PHE A C 1
ATOM 789 O O . PHE A 1 105 ? -7.867 -6.554 3.945 1.00 94.12 105 PHE A O 1
ATOM 796 N N . PHE A 1 106 ? -6.312 -5.622 5.274 1.00 94.00 106 PHE A N 1
ATOM 797 C CA . PHE A 1 106 ? -5.281 -6.618 4.963 1.00 94.00 106 PHE A CA 1
ATOM 798 C C . PHE A 1 106 ? -5.551 -7.975 5.620 1.00 94.00 106 PHE A C 1
ATOM 800 O O . PHE A 1 106 ? -5.261 -8.995 4.999 1.00 94.00 106 PHE A O 1
ATOM 807 N N . ASP A 1 107 ? -6.152 -8.004 6.810 1.00 94.19 107 ASP A N 1
ATOM 808 C CA . ASP A 1 107 ? -6.502 -9.244 7.521 1.00 94.19 107 ASP A CA 1
ATOM 809 C C . ASP A 1 107 ? -7.548 -10.082 6.763 1.00 94.19 107 ASP A C 1
ATOM 811 O O . ASP A 1 107 ? -7.509 -11.310 6.743 1.00 94.19 107 ASP A O 1
ATOM 815 N N . THR A 1 108 ? -8.454 -9.420 6.040 1.00 93.31 108 THR A N 1
ATOM 816 C CA . THR A 1 108 ? -9.511 -10.093 5.267 1.00 93.31 108 THR A CA 1
ATOM 817 C C . THR A 1 108 ? -9.077 -10.546 3.866 1.00 93.31 108 THR A C 1
ATOM 819 O O . THR A 1 108 ? -9.864 -11.173 3.145 1.00 93.31 108 THR A O 1
ATOM 822 N N . ARG A 1 109 ? -7.836 -10.267 3.432 1.00 92.44 109 ARG A N 1
ATOM 823 C CA . ARG A 1 109 ? -7.362 -10.643 2.089 1.00 92.44 109 ARG A CA 1
ATOM 824 C C . ARG A 1 109 ? -6.980 -12.116 1.999 1.00 92.44 109 ARG A C 1
ATOM 826 O O . ARG A 1 109 ? -5.864 -12.519 2.296 1.00 92.44 109 ARG A O 1
ATOM 833 N N . VAL A 1 110 ? -7.914 -12.897 1.459 1.00 87.69 110 VAL A N 1
ATOM 834 C CA . VAL A 1 110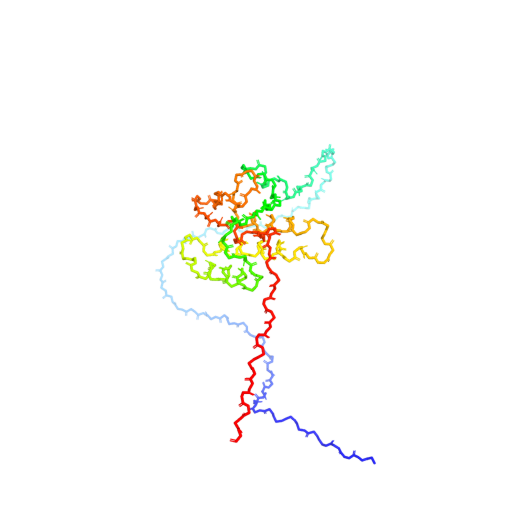 ? -7.725 -14.323 1.133 1.00 87.69 110 VAL A CA 1
ATOM 835 C C . VAL A 1 110 ? -7.559 -14.599 -0.366 1.00 87.69 110 VAL A C 1
ATOM 837 O O . VAL A 1 110 ? -7.218 -15.708 -0.762 1.00 87.69 110 VAL A O 1
ATOM 840 N N . THR A 1 111 ? -7.833 -13.613 -1.225 1.00 89.94 111 THR A N 1
ATOM 841 C CA . THR A 1 111 ? -7.795 -13.765 -2.688 1.00 89.94 111 THR A CA 1
ATOM 842 C C . THR A 1 111 ? -6.416 -13.459 -3.251 1.00 89.94 111 THR A C 1
ATOM 844 O O . THR A 1 111 ? -5.824 -12.451 -2.881 1.00 89.94 111 THR A O 1
ATOM 847 N N . GLY A 1 112 ? -5.951 -14.235 -4.228 1.00 90.56 112 GLY A N 1
ATOM 848 C CA . GLY A 1 112 ? -4.621 -14.048 -4.811 1.00 90.56 112 GLY A CA 1
ATOM 849 C C . GLY A 1 112 ? -3.516 -14.604 -3.914 1.00 90.56 112 GLY A C 1
ATOM 850 O O . GLY A 1 112 ? -3.767 -15.370 -2.987 1.00 90.56 112 GLY A O 1
ATOM 851 N N . ARG A 1 113 ? -2.269 -14.254 -4.224 1.00 94.56 113 ARG A N 1
ATOM 852 C CA . ARG A 1 113 ? -1.091 -14.747 -3.505 1.00 94.56 113 ARG A CA 1
ATOM 853 C C . ARG A 1 113 ? -0.814 -13.926 -2.239 1.00 94.56 113 ARG A C 1
ATOM 855 O O . ARG A 1 113 ? -0.723 -12.698 -2.353 1.00 94.56 113 ARG A O 1
ATOM 862 N N . PRO A 1 114 ? -0.642 -14.562 -1.064 1.00 94.69 114 PRO A N 1
ATOM 863 C CA . PRO A 1 114 ? -0.405 -13.850 0.190 1.00 94.69 114 PRO A CA 1
ATOM 864 C C . PRO A 1 114 ? 0.939 -13.114 0.193 1.00 94.69 114 PRO A C 1
ATOM 866 O O . PRO A 1 114 ? 1.044 -12.049 0.794 1.00 94.69 114 PRO A O 1
ATOM 869 N N . GLU A 1 115 ? 1.944 -13.611 -0.538 1.00 94.81 115 GLU A N 1
ATOM 870 C CA . GLU A 1 115 ? 3.253 -12.951 -0.631 1.00 94.81 115 GLU A CA 1
ATOM 871 C C . GLU A 1 115 ? 3.149 -11.575 -1.301 1.00 94.81 115 GLU A C 1
ATOM 873 O O . GLU A 1 115 ? 3.833 -10.634 -0.907 1.00 94.81 115 GLU A O 1
ATOM 878 N N . ILE A 1 116 ? 2.250 -11.436 -2.279 1.00 95.38 116 ILE A N 1
ATOM 879 C CA . ILE A 1 116 ? 2.015 -10.166 -2.972 1.00 95.38 116 ILE A CA 1
ATOM 880 C C . ILE A 1 116 ? 1.286 -9.184 -2.060 1.00 95.38 116 ILE A C 1
ATOM 882 O O . ILE A 1 116 ? 1.653 -8.013 -2.005 1.00 95.38 116 ILE A O 1
ATOM 886 N N . TRP A 1 117 ? 0.293 -9.647 -1.293 1.00 95.69 117 TRP A N 1
ATOM 887 C CA . TRP A 1 117 ? -0.363 -8.799 -0.295 1.00 95.69 117 TRP A CA 1
ATOM 888 C C . TRP A 1 117 ? 0.611 -8.312 0.771 1.00 95.69 117 TRP A C 1
ATOM 890 O O . TRP A 1 117 ? 0.562 -7.139 1.139 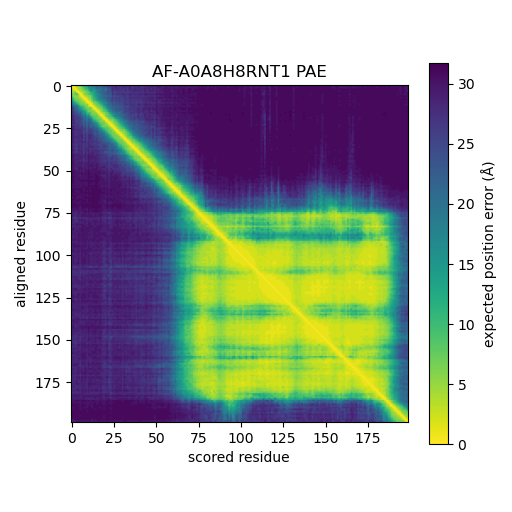1.00 95.69 117 TRP A O 1
ATOM 900 N N . LEU A 1 118 ? 1.522 -9.178 1.221 1.00 95.56 118 LEU A N 1
ATOM 901 C CA . LEU A 1 118 ? 2.566 -8.804 2.167 1.00 95.56 118 LEU A CA 1
ATOM 902 C C . LEU A 1 118 ? 3.515 -7.756 1.571 1.00 95.56 118 LEU A C 1
ATOM 904 O O . LEU A 1 118 ? 3.796 -6.751 2.220 1.00 95.56 118 LEU A O 1
ATOM 908 N N . ALA A 1 119 ? 3.952 -7.943 0.323 1.00 95.56 119 ALA A N 1
ATOM 909 C CA . ALA A 1 119 ? 4.790 -6.973 -0.375 1.00 95.56 119 ALA A CA 1
ATOM 910 C C . ALA A 1 119 ? 4.088 -5.613 -0.513 1.00 95.56 119 ALA A C 1
ATOM 912 O O . ALA A 1 119 ? 4.656 -4.587 -0.144 1.00 95.56 119 ALA A O 1
ATOM 913 N N . ILE A 1 120 ? 2.825 -5.604 -0.951 1.00 94.69 120 ILE A N 1
ATOM 914 C CA . ILE A 1 120 ? 2.018 -4.383 -1.065 1.00 94.69 120 ILE A CA 1
ATOM 915 C C . ILE A 1 120 ? 1.877 -3.694 0.296 1.00 94.69 120 ILE A C 1
ATOM 917 O O . ILE A 1 120 ? 2.079 -2.485 0.387 1.00 94.69 120 ILE A O 1
ATOM 921 N N . ARG A 1 121 ? 1.568 -4.448 1.358 1.00 95.25 121 ARG A N 1
ATOM 922 C CA . ARG A 1 121 ? 1.455 -3.908 2.717 1.00 95.25 121 ARG A CA 1
ATOM 923 C C . ARG A 1 121 ? 2.769 -3.279 3.178 1.00 95.25 121 ARG A C 1
ATOM 925 O O . ARG A 1 121 ? 2.753 -2.133 3.604 1.00 95.25 121 ARG A O 1
ATOM 932 N N . SER A 1 122 ? 3.891 -3.983 3.035 1.00 95.38 122 SER A N 1
ATOM 933 C CA . SER A 1 122 ? 5.206 -3.473 3.453 1.00 95.38 122 SER A CA 1
ATOM 934 C C . SER A 1 122 ? 5.628 -2.213 2.687 1.00 95.38 122 SER A C 1
ATOM 936 O O . SER A 1 122 ? 6.117 -1.260 3.289 1.00 95.38 122 SER A O 1
ATOM 938 N N . ALA A 1 123 ? 5.364 -2.158 1.377 1.00 94.38 123 ALA A N 1
ATOM 939 C CA . ALA A 1 123 ? 5.608 -0.967 0.573 1.00 94.38 123 ALA A CA 1
ATOM 940 C C . ALA A 1 123 ? 4.754 0.218 1.054 1.00 94.38 123 ALA A C 1
ATOM 942 O O . ALA A 1 123 ? 5.255 1.334 1.162 1.00 94.38 123 ALA A O 1
ATOM 943 N N . LEU A 1 124 ? 3.479 -0.012 1.379 1.00 93.06 124 LEU A N 1
ATOM 944 C CA . LEU A 1 124 ? 2.592 1.037 1.882 1.00 93.06 124 LEU A CA 1
ATOM 945 C C . LEU A 1 124 ? 2.967 1.514 3.288 1.00 93.06 124 LEU A C 1
ATOM 947 O O . LEU A 1 124 ? 2.966 2.717 3.522 1.00 93.06 124 LEU A O 1
ATOM 951 N N . GLU A 1 125 ? 3.325 0.609 4.199 1.00 92.88 125 GLU A N 1
ATOM 952 C CA . GLU A 1 125 ? 3.783 0.961 5.549 1.00 92.88 125 GLU A CA 1
ATOM 953 C C . GLU A 1 125 ? 5.014 1.873 5.497 1.00 92.88 125 GLU A C 1
ATOM 955 O O . GLU A 1 125 ? 5.068 2.877 6.209 1.00 92.88 125 GLU A O 1
ATOM 960 N N . LEU A 1 126 ? 5.949 1.593 4.585 1.00 92.12 126 LEU A N 1
ATOM 961 C CA . LEU A 1 126 ? 7.113 2.443 4.357 1.00 92.12 126 LEU A CA 1
ATOM 962 C C . LEU A 1 126 ? 6.731 3.830 3.817 1.00 92.12 126 LEU A C 1
ATOM 964 O O . LEU A 1 126 ? 7.236 4.847 4.293 1.00 92.12 126 LEU A O 1
ATOM 968 N N . LEU A 1 127 ? 5.806 3.885 2.853 1.00 90.44 127 LEU A N 1
ATOM 969 C CA . LEU A 1 127 ? 5.308 5.150 2.307 1.00 90.44 127 LEU A CA 1
ATOM 970 C C . LEU A 1 127 ? 4.557 5.979 3.361 1.00 90.44 127 LEU A C 1
ATOM 972 O O . LEU A 1 127 ? 4.649 7.205 3.346 1.00 90.44 127 LEU A O 1
ATOM 976 N N . TRP A 1 128 ? 3.821 5.343 4.278 1.00 89.81 128 TRP A N 1
ATOM 977 C CA . TRP A 1 128 ? 3.132 6.038 5.374 1.00 89.81 128 TRP A CA 1
ATOM 978 C C . TRP A 1 128 ? 4.094 6.534 6.449 1.00 89.81 128 TRP A C 1
ATOM 980 O O . TRP A 1 128 ? 3.844 7.584 7.038 1.00 89.81 128 TRP A O 1
ATOM 990 N N . ALA A 1 129 ? 5.177 5.797 6.707 1.00 89.69 129 ALA A N 1
ATOM 991 C CA . ALA A 1 129 ? 6.235 6.220 7.620 1.00 89.69 129 ALA A CA 1
ATOM 992 C C . ALA A 1 129 ? 7.040 7.413 7.073 1.00 89.69 129 ALA A C 1
ATOM 994 O O . ALA A 1 129 ? 7.671 8.131 7.846 1.00 89.69 129 ALA A O 1
ATOM 995 N N . GLY A 1 130 ? 6.973 7.655 5.759 1.00 87.00 130 GLY A N 1
ATOM 996 C CA . GLY A 1 130 ? 7.754 8.686 5.084 1.00 87.00 130 GLY A CA 1
ATOM 997 C C . GLY A 1 130 ? 9.180 8.240 4.765 1.00 87.00 130 GLY A C 1
ATOM 998 O O . GLY A 1 130 ? 10.058 9.091 4.667 1.00 87.00 130 GLY A O 1
ATOM 999 N N . GLY A 1 131 ? 9.401 6.934 4.584 1.00 87.12 131 GLY A N 1
ATOM 1000 C CA . GLY A 1 131 ? 10.717 6.353 4.318 1.00 87.12 131 GLY A CA 1
ATOM 1001 C C . GLY A 1 131 ? 11.572 6.133 5.561 1.00 87.12 131 GLY A C 1
ATOM 1002 O O . GLY A 1 131 ? 11.149 6.393 6.690 1.00 87.12 131 GLY A O 1
ATOM 1003 N N . ASP A 1 132 ? 12.781 5.623 5.338 1.00 86.00 132 ASP A N 1
ATOM 1004 C CA . ASP A 1 132 ? 13.773 5.480 6.396 1.00 86.00 132 ASP A CA 1
ATOM 1005 C C . ASP A 1 132 ? 14.385 6.847 6.750 1.00 86.00 132 ASP A C 1
ATOM 1007 O O . ASP A 1 132 ? 14.453 7.756 5.914 1.00 86.00 132 ASP A O 1
ATOM 1011 N N . PRO A 1 133 ? 14.848 7.038 7.999 1.00 81.69 133 PRO A N 1
ATOM 1012 C CA . PRO A 1 133 ? 15.496 8.278 8.402 1.00 81.69 133 PRO A CA 1
ATOM 1013 C C . PRO A 1 133 ? 16.753 8.526 7.555 1.00 81.69 133 PRO A C 1
ATOM 1015 O O . PRO A 1 133 ? 17.771 7.859 7.724 1.00 81.69 133 PRO A O 1
ATOM 1018 N N . GLY A 1 134 ? 16.679 9.521 6.669 1.00 81.94 134 GLY A N 1
ATOM 1019 C CA . GLY A 1 134 ? 17.738 9.860 5.714 1.00 81.94 134 GLY A CA 1
ATOM 1020 C C . GLY A 1 134 ? 17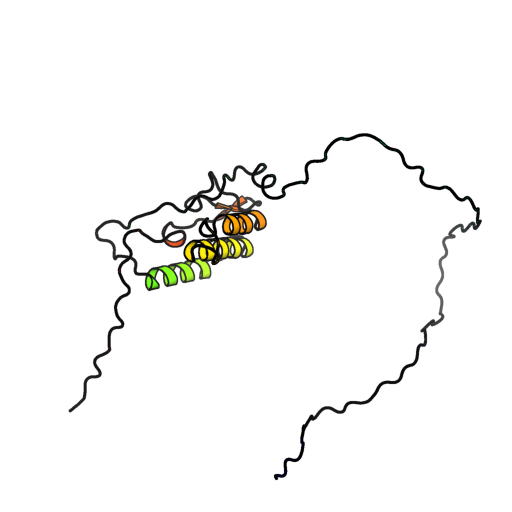.319 9.744 4.247 1.00 81.94 134 GLY A C 1
ATOM 1021 O O . GLY A 1 134 ? 18.043 10.243 3.388 1.00 81.94 134 GLY A O 1
ATOM 1022 N N . ASP A 1 135 ? 16.156 9.159 3.959 1.00 83.75 135 ASP A N 1
ATOM 1023 C CA . ASP A 1 135 ? 15.599 9.121 2.609 1.00 83.75 135 ASP A CA 1
ATOM 1024 C C . ASP A 1 135 ? 15.012 10.487 2.220 1.00 83.75 135 ASP A C 1
ATOM 1026 O O . ASP A 1 135 ? 14.084 10.990 2.855 1.00 83.75 135 ASP A O 1
ATOM 1030 N N . GLU A 1 136 ? 15.503 11.081 1.129 1.00 82.75 136 GLU A N 1
ATOM 1031 C CA . GLU A 1 136 ? 14.951 12.335 0.583 1.00 82.75 136 GLU A CA 1
ATOM 1032 C C . GLU A 1 136 ? 13.625 12.107 -0.167 1.00 82.75 136 GLU A C 1
ATOM 1034 O O . GLU A 1 136 ? 12.772 12.994 -0.247 1.00 82.75 136 GLU A O 1
ATOM 1039 N N . ASP A 1 137 ? 13.423 10.887 -0.668 1.00 83.19 137 ASP A N 1
ATOM 1040 C CA . ASP A 1 137 ? 12.310 10.526 -1.548 1.00 83.19 137 ASP A CA 1
ATOM 1041 C C . ASP A 1 137 ? 11.073 10.020 -0.788 1.00 83.19 137 ASP A C 1
ATOM 1043 O O . ASP A 1 137 ? 10.097 9.589 -1.404 1.00 83.19 137 ASP A O 1
ATOM 1047 N N . GLY A 1 138 ? 11.101 10.016 0.549 1.00 85.81 138 GLY A N 1
ATOM 1048 C CA . GLY A 1 138 ? 10.003 9.505 1.374 1.00 85.81 138 GLY A CA 1
ATOM 1049 C C . GLY A 1 138 ? 9.786 7.990 1.250 1.00 85.81 138 GLY A C 1
ATOM 1050 O O . GLY A 1 138 ? 8.649 7.523 1.310 1.00 85.81 138 GLY A O 1
ATOM 1051 N N . GLY A 1 139 ? 10.854 7.226 0.990 1.00 89.56 139 GLY A N 1
ATOM 1052 C CA . GLY A 1 139 ? 10.817 5.763 0.875 1.00 89.56 139 GLY A CA 1
ATOM 1053 C C . GLY A 1 139 ? 10.307 5.216 -0.463 1.00 89.56 139 GLY A C 1
ATOM 1054 O O . GLY A 1 139 ? 10.175 4.001 -0.610 1.00 89.56 139 GLY A O 1
ATOM 1055 N N . ILE A 1 140 ? 10.033 6.066 -1.462 1.00 90.94 140 ILE A N 1
ATOM 1056 C CA . ILE A 1 140 ? 9.479 5.642 -2.764 1.00 90.94 140 ILE A CA 1
ATOM 1057 C C . ILE A 1 140 ? 10.395 4.651 -3.487 1.00 90.94 140 ILE A C 1
ATOM 1059 O O . ILE A 1 140 ? 9.907 3.658 -4.024 1.00 90.94 140 ILE A O 1
ATOM 1063 N N . GLY A 1 141 ? 11.709 4.894 -3.506 1.00 90.69 141 GLY A N 1
ATOM 1064 C CA . GLY A 1 141 ? 12.667 4.005 -4.174 1.00 90.69 141 GLY A CA 1
ATOM 1065 C C . GLY A 1 141 ? 12.705 2.608 -3.546 1.00 90.69 141 GLY A C 1
ATOM 1066 O O . GLY A 1 141 ? 12.691 1.592 -4.246 1.00 90.69 141 GLY A O 1
ATOM 1067 N N . THR A 1 142 ? 12.668 2.550 -2.218 1.00 92.25 142 THR A N 1
ATOM 1068 C CA . THR A 1 142 ? 12.624 1.297 -1.459 1.00 92.25 142 THR A CA 1
ATOM 1069 C C . THR A 1 142 ? 11.286 0.582 -1.654 1.00 92.25 142 THR A C 1
ATOM 1071 O O . THR A 1 142 ? 11.269 -0.608 -1.963 1.00 92.25 142 THR A O 1
ATOM 1074 N N . ALA A 1 143 ? 10.163 1.302 -1.594 1.00 93.38 143 ALA A N 1
ATOM 1075 C CA . ALA A 1 143 ? 8.835 0.753 -1.869 1.00 93.38 143 ALA A CA 1
ATOM 1076 C C . ALA A 1 143 ? 8.728 0.193 -3.299 1.00 93.38 143 ALA A C 1
ATOM 1078 O O . ALA A 1 143 ? 8.240 -0.918 -3.497 1.00 93.38 143 ALA A O 1
ATOM 1079 N N . GLN A 1 144 ? 9.247 0.914 -4.297 1.00 92.19 144 GLN A N 1
ATOM 1080 C CA . GLN A 1 144 ? 9.341 0.435 -5.677 1.00 92.19 144 GLN A CA 1
ATOM 1081 C C . GLN A 1 144 ? 10.165 -0.854 -5.767 1.00 92.19 144 GLN A C 1
ATOM 1083 O O . GLN A 1 144 ? 9.770 -1.772 -6.482 1.00 92.19 144 GLN A O 1
ATOM 1088 N N . SER A 1 145 ? 11.278 -0.939 -5.036 1.00 91.94 145 SER A N 1
ATOM 1089 C CA . SER A 1 145 ? 12.145 -2.123 -5.024 1.00 91.94 145 SER A CA 1
ATOM 1090 C C . SER A 1 145 ? 11.443 -3.341 -4.416 1.00 91.94 145 SER A C 1
ATOM 1092 O O . SER A 1 145 ? 11.554 -4.441 -4.952 1.00 91.94 145 SER A O 1
ATOM 1094 N N . ILE A 1 146 ? 10.668 -3.148 -3.343 1.00 94.06 146 ILE A N 1
ATOM 1095 C CA . ILE A 1 146 ? 9.832 -4.197 -2.736 1.00 94.06 146 ILE A CA 1
ATOM 1096 C C . ILE A 1 146 ? 8.799 -4.715 -3.747 1.00 94.06 146 ILE A C 1
ATOM 1098 O O . ILE A 1 146 ? 8.643 -5.925 -3.915 1.00 94.06 146 ILE A O 1
ATOM 1102 N N . LEU A 1 147 ? 8.104 -3.807 -4.437 1.00 93.06 147 LEU A N 1
ATOM 1103 C CA . LEU A 1 147 ? 7.075 -4.162 -5.418 1.00 93.06 147 LEU A CA 1
ATOM 1104 C C . LEU A 1 147 ? 7.668 -4.866 -6.648 1.00 93.06 147 LEU A C 1
ATOM 1106 O O . LEU A 1 147 ? 7.108 -5.862 -7.105 1.00 93.06 147 LEU A O 1
ATOM 1110 N N . ASP A 1 148 ? 8.813 -4.400 -7.152 1.00 91.19 148 ASP A N 1
ATOM 1111 C CA . ASP A 1 148 ? 9.512 -5.019 -8.285 1.00 91.19 148 ASP A CA 1
ATOM 1112 C C . ASP A 1 148 ? 10.013 -6.428 -7.931 1.00 91.19 148 ASP A C 1
ATOM 1114 O O . ASP A 1 148 ? 9.792 -7.376 -8.684 1.00 91.19 148 ASP A O 1
ATOM 1118 N N . ALA A 1 149 ? 10.587 -6.607 -6.734 1.00 92.25 149 ALA A N 1
ATOM 1119 C CA . ALA A 1 149 ? 11.026 -7.914 -6.241 1.00 92.25 149 ALA A CA 1
ATOM 1120 C C . ALA A 1 149 ? 9.867 -8.910 -6.076 1.00 92.25 149 ALA A C 1
ATOM 1122 O O . ALA A 1 149 ? 10.042 -10.112 -6.282 1.00 92.25 149 ALA A O 1
ATOM 1123 N N . ALA A 1 150 ? 8.677 -8.417 -5.730 1.00 92.81 150 ALA A N 1
ATOM 1124 C CA . ALA A 1 150 ? 7.467 -9.223 -5.646 1.00 92.81 150 ALA A CA 1
ATOM 1125 C C . ALA A 1 150 ? 6.834 -9.523 -7.019 1.00 92.81 150 ALA A C 1
ATOM 1127 O O . ALA A 1 150 ? 5.905 -10.322 -7.086 1.00 92.81 150 ALA A O 1
ATOM 1128 N N . GLY A 1 151 ? 7.322 -8.922 -8.110 1.00 90.50 151 GLY A N 1
ATOM 1129 C CA . GLY A 1 151 ? 6.752 -9.091 -9.448 1.00 90.50 151 GLY A CA 1
ATOM 1130 C C . GLY A 1 151 ? 5.457 -8.305 -9.664 1.00 90.50 151 GLY A C 1
ATOM 1131 O O . GLY A 1 151 ? 4.645 -8.680 -10.511 1.00 90.50 151 GLY A O 1
ATOM 1132 N N . VAL A 1 152 ? 5.250 -7.225 -8.906 1.00 91.25 152 VAL A N 1
ATOM 1133 C CA . VAL A 1 152 ? 4.064 -6.374 -9.015 1.00 91.25 152 VAL A CA 1
ATOM 1134 C C . VAL A 1 152 ? 4.198 -5.407 -10.194 1.00 91.25 152 VAL A C 1
ATOM 1136 O O . VAL A 1 152 ? 5.173 -4.672 -10.333 1.00 91.25 152 VAL A O 1
ATOM 1139 N N . VAL A 1 153 ? 3.172 -5.373 -11.038 1.00 90.12 153 VAL A N 1
ATOM 1140 C CA . VAL A 1 153 ? 3.067 -4.561 -12.250 1.00 90.12 153 VAL A CA 1
ATOM 1141 C C . VAL A 1 153 ? 1.895 -3.594 -12.105 1.00 90.12 153 VAL A C 1
ATOM 1143 O O . VAL A 1 153 ? 0.768 -3.981 -11.803 1.00 90.12 153 VAL A O 1
ATOM 1146 N N . MET A 1 154 ? 2.149 -2.310 -12.350 1.00 88.00 154 MET A N 1
ATOM 1147 C CA . MET A 1 154 ? 1.158 -1.238 -12.219 1.00 88.00 154 MET A CA 1
ATOM 1148 C C . MET A 1 154 ? 1.119 -0.395 -13.481 1.00 88.00 154 MET A C 1
ATOM 1150 O O . MET A 1 154 ? 2.155 -0.012 -14.022 1.00 88.00 154 MET A O 1
ATOM 1154 N N . GLN A 1 155 ? -0.072 -0.008 -13.922 1.00 81.19 155 GLN A N 1
ATOM 1155 C CA . GLN A 1 155 ? -0.184 0.879 -15.072 1.00 81.19 155 GLN A CA 1
ATOM 1156 C C . GLN A 1 155 ? 0.143 2.328 -14.664 1.00 81.19 155 GLN A C 1
ATOM 1158 O O . GLN A 1 155 ? -0.542 2.924 -13.833 1.00 81.19 155 GLN A O 1
ATOM 1163 N N . HIS A 1 156 ? 1.180 2.916 -15.272 1.00 79.44 156 HIS A N 1
ATOM 1164 C CA . HIS A 1 156 ? 1.664 4.284 -15.006 1.00 79.44 156 HIS A CA 1
ATOM 1165 C C . HIS A 1 156 ? 2.181 4.565 -13.578 1.00 79.44 156 HIS A C 1
ATOM 1167 O O . HIS A 1 156 ? 2.270 5.747 -13.215 1.00 79.44 156 HIS A O 1
ATOM 1173 N N . GLY A 1 157 ? 2.515 3.528 -12.801 1.00 82.56 157 GLY A N 1
ATOM 1174 C CA . GLY A 1 157 ? 3.067 3.662 -11.444 1.00 82.56 157 GLY A CA 1
ATOM 1175 C C . GLY A 1 157 ? 2.063 4.138 -10.385 1.00 82.56 157 GLY A C 1
ATOM 1176 O O . GLY A 1 157 ? 2.470 4.711 -9.380 1.00 82.56 157 GLY A O 1
ATOM 1177 N N . ASP A 1 158 ? 0.757 3.971 -10.623 1.00 85.88 158 ASP A N 1
ATOM 1178 C CA . ASP A 1 158 ? -0.314 4.390 -9.707 1.00 85.88 158 ASP A CA 1
ATOM 1179 C C . ASP A 1 158 ? -0.940 3.179 -8.997 1.00 85.88 158 ASP A C 1
ATOM 1181 O O . ASP A 1 158 ? -1.642 2.384 -9.626 1.00 85.88 158 ASP A O 1
ATOM 1185 N N . MET A 1 159 ? -0.728 3.072 -7.681 1.00 85.50 159 MET A N 1
ATOM 1186 C CA . MET A 1 159 ? -1.285 2.002 -6.836 1.00 85.50 159 MET A CA 1
ATOM 1187 C C . MET A 1 159 ? -2.797 2.120 -6.610 1.00 85.50 159 MET A C 1
ATOM 1189 O O . MET A 1 159 ? -3.426 1.160 -6.180 1.00 85.50 159 MET A O 1
ATOM 1193 N N . THR A 1 160 ? -3.399 3.284 -6.888 1.00 83.44 160 THR A N 1
ATOM 1194 C CA . THR A 1 160 ? -4.853 3.511 -6.727 1.00 83.44 160 THR A CA 1
ATOM 1195 C C . THR A 1 160 ? -5.678 2.793 -7.786 1.00 83.44 160 THR A C 1
ATOM 1197 O O . THR A 1 160 ? -6.904 2.734 -7.699 1.00 83.44 160 THR A O 1
ATOM 1200 N N . LYS A 1 161 ? -5.012 2.307 -8.829 1.00 79.81 161 LYS A N 1
ATOM 1201 C CA . LYS A 1 161 ? -5.624 1.616 -9.955 1.00 79.81 161 LYS A CA 1
ATOM 1202 C C . LYS A 1 161 ? -5.412 0.109 -9.821 1.00 79.81 161 LYS A C 1
ATOM 1204 O O . LYS A 1 161 ? -5.144 -0.412 -8.747 1.00 79.81 161 LYS A O 1
ATOM 1209 N N . LEU A 1 162 ? -5.589 -0.587 -10.937 1.00 82.12 162 LEU A N 1
ATOM 1210 C CA . LEU A 1 162 ? -5.417 -2.025 -11.058 1.00 82.12 162 LEU A CA 1
ATOM 1211 C C . LEU A 1 162 ? -3.934 -2.377 -10.868 1.00 82.12 162 LEU A C 1
ATOM 1213 O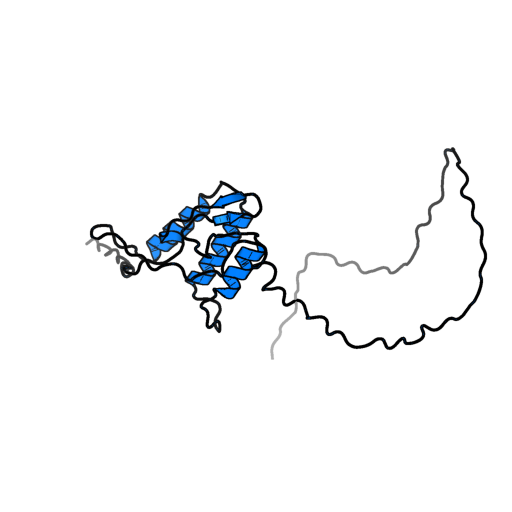 O . LEU A 1 162 ? -3.092 -1.982 -11.682 1.00 82.12 162 LEU A O 1
ATOM 1217 N N . VAL A 1 163 ? -3.637 -3.095 -9.786 1.00 90.31 163 VAL A N 1
ATOM 1218 C CA . VAL A 1 163 ? -2.312 -3.638 -9.480 1.00 90.31 163 VAL A CA 1
ATOM 1219 C C . VAL A 1 163 ? -2.310 -5.110 -9.873 1.00 90.31 163 VAL A C 1
ATOM 1221 O O . VAL A 1 163 ? -3.205 -5.853 -9.480 1.00 90.31 163 VAL A O 1
ATOM 1224 N N . TYR A 1 164 ? -1.328 -5.537 -10.657 1.00 92.75 164 TYR A N 1
ATOM 1225 C CA . TYR A 1 164 ? -1.231 -6.909 -11.145 1.00 92.75 164 TYR A CA 1
ATOM 1226 C C . TYR A 1 164 ? 0.015 -7.602 -10.598 1.00 92.75 164 TYR A C 1
ATOM 1228 O O . TYR A 1 164 ? 1.035 -6.958 -10.398 1.00 92.75 164 TYR A O 1
ATOM 1236 N N . ASP A 1 165 ? -0.039 -8.914 -10.390 1.00 92.06 165 ASP A N 1
ATOM 1237 C CA . ASP A 1 165 ? 1.165 -9.754 -10.282 1.00 92.06 165 ASP A CA 1
ATOM 1238 C C . ASP A 1 165 ? 1.597 -10.212 -11.690 1.00 92.06 165 ASP A C 1
ATOM 1240 O O . ASP A 1 165 ? 0.798 -10.252 -12.628 1.00 92.06 165 ASP A O 1
ATOM 1244 N N . SER A 1 166 ? 2.853 -10.614 -11.827 1.00 88.69 166 SER A N 1
ATOM 1245 C CA . SER A 1 166 ? 3.462 -11.317 -12.959 1.00 88.69 166 SER A CA 1
ATOM 1246 C C . SER A 1 166 ? 2.629 -12.482 -13.521 1.00 88.69 166 SER A C 1
ATOM 1248 O O . SER A 1 166 ? 2.690 -12.756 -14.719 1.00 88.69 166 SER A O 1
ATOM 1250 N N . PHE A 1 167 ? 1.803 -13.130 -12.693 1.00 88.06 167 PHE A N 1
ATOM 1251 C CA . PHE A 1 167 ? 0.886 -14.205 -13.097 1.00 88.06 167 PHE A CA 1
ATOM 1252 C C . PHE A 1 167 ? -0.509 -13.719 -13.535 1.00 88.06 167 PHE A C 1
ATOM 1254 O O . PHE A 1 167 ? -1.389 -14.535 -13.801 1.00 88.06 167 PHE A O 1
ATOM 1261 N N . GLY A 1 168 ? -0.744 -12.405 -13.593 1.00 89.31 168 GLY A N 1
ATOM 1262 C CA . GLY A 1 168 ? -2.027 -11.811 -13.981 1.00 89.31 168 GLY A CA 1
ATOM 1263 C C . GLY A 1 168 ? -3.068 -11.736 -12.858 1.00 89.31 168 GLY A C 1
ATOM 1264 O O . GLY A 1 168 ? -4.227 -11.423 -13.123 1.00 89.31 168 GLY A O 1
ATOM 1265 N N . GLY A 1 169 ? -2.684 -12.007 -11.607 1.00 92.38 169 GLY A N 1
ATOM 1266 C CA . GLY A 1 169 ? -3.560 -11.804 -10.451 1.00 92.38 169 GLY A CA 1
ATOM 1267 C C . GLY A 1 169 ? -3.842 -10.317 -10.240 1.00 92.38 169 GLY A C 1
ATOM 1268 O O . GLY A 1 169 ? -2.904 -9.527 -10.246 1.00 92.38 169 GLY A O 1
ATOM 1269 N N . LEU A 1 170 ? -5.111 -9.943 -10.062 1.00 92.56 170 LEU A N 1
ATOM 1270 C CA . LEU A 1 170 ? -5.536 -8.559 -9.845 1.00 92.56 170 LEU A CA 1
ATOM 1271 C C . LEU A 1 170 ? -5.689 -8.253 -8.349 1.00 92.56 170 LEU A C 1
ATOM 1273 O O . LEU A 1 170 ? -6.367 -8.975 -7.617 1.00 92.56 170 LEU A O 1
ATOM 1277 N N . TYR A 1 171 ? -5.107 -7.135 -7.932 1.00 93.12 171 TYR A N 1
ATOM 1278 C CA . TYR A 1 171 ? -5.112 -6.604 -6.578 1.00 93.12 171 TYR A CA 1
ATOM 1279 C C . TYR A 1 171 ? -5.738 -5.208 -6.606 1.00 93.12 171 TYR A C 1
ATOM 1281 O O . TYR A 1 171 ? -5.210 -4.278 -7.216 1.00 93.12 171 TYR A O 1
ATOM 1289 N N . GLU A 1 172 ? -6.890 -5.060 -5.955 1.00 91.50 172 GLU A N 1
ATOM 1290 C CA . GLU A 1 172 ? -7.615 -3.791 -5.891 1.00 91.50 172 GLU A CA 1
ATOM 1291 C C . GLU A 1 172 ? -7.451 -3.148 -4.517 1.00 91.50 172 GLU A C 1
ATOM 1293 O O . GLU A 1 172 ? -7.828 -3.722 -3.489 1.00 91.50 172 GLU A O 1
ATOM 1298 N N . LEU A 1 173 ? -6.911 -1.930 -4.509 1.00 91.31 173 LEU A N 1
ATOM 1299 C CA . LEU A 1 173 ? -6.669 -1.161 -3.298 1.00 91.31 173 LEU A CA 1
ATOM 1300 C C . LEU A 1 173 ? -7.522 0.113 -3.288 1.00 91.31 173 LEU A C 1
ATOM 1302 O O . LEU A 1 173 ? -7.368 0.984 -4.146 1.00 91.31 173 LEU A O 1
ATOM 1306 N N . PRO A 1 174 ? -8.420 0.270 -2.303 1.00 91.19 174 PRO A N 1
ATOM 1307 C CA . PRO A 1 174 ? -9.117 1.523 -2.096 1.00 91.19 174 PRO A CA 1
ATOM 1308 C C . PRO A 1 174 ? -8.142 2.654 -1.761 1.00 91.19 174 PRO A C 1
ATOM 1310 O O . PRO A 1 174 ? -7.182 2.480 -1.012 1.00 91.19 174 PRO A O 1
ATOM 1313 N N . LYS A 1 175 ? -8.461 3.866 -2.222 1.00 90.62 175 LYS A N 1
ATOM 1314 C CA . LYS A 1 175 ? -7.670 5.081 -1.951 1.00 90.62 175 LYS A CA 1
ATOM 1315 C C . LYS A 1 175 ? -7.349 5.321 -0.469 1.00 90.62 175 LYS A C 1
ATOM 1317 O O . LYS A 1 175 ? -6.279 5.828 -0.167 1.00 90.62 175 LYS A O 1
ATOM 1322 N N . HIS A 1 176 ? -8.263 4.955 0.436 1.00 89.12 176 HIS A N 1
ATOM 1323 C CA . HIS A 1 176 ? -8.085 5.167 1.875 1.00 89.12 176 HIS A CA 1
ATOM 1324 C C . HIS A 1 176 ? -7.094 4.197 2.508 1.00 89.12 176 HIS A C 1
ATOM 1326 O O . HIS A 1 176 ? -6.512 4.512 3.537 1.00 89.12 176 HIS A O 1
ATOM 1332 N N . ILE A 1 177 ? -6.863 3.054 1.866 1.00 91.88 177 ILE A N 1
ATOM 1333 C CA . ILE A 1 177 ? -5.793 2.151 2.255 1.00 91.88 177 ILE A CA 1
ATOM 1334 C C . ILE A 1 177 ? -4.470 2.778 1.833 1.00 91.88 177 ILE A C 1
ATOM 1336 O O . ILE A 1 177 ? -3.594 2.955 2.663 1.00 91.88 177 ILE A O 1
ATOM 1340 N N . ILE A 1 178 ? -4.364 3.228 0.583 1.00 91.62 178 ILE A N 1
ATOM 1341 C CA . ILE A 1 178 ? -3.102 3.671 -0.021 1.00 91.62 178 ILE A CA 1
ATOM 1342 C C . ILE A 1 178 ? -2.561 4.968 0.591 1.00 91.62 178 ILE A C 1
ATOM 1344 O O . ILE A 1 178 ? -1.365 5.053 0.859 1.00 91.62 178 ILE A O 1
ATOM 1348 N N . SER A 1 179 ? -3.400 5.986 0.797 1.00 88.75 179 SER A N 1
ATOM 1349 C CA . SER A 1 179 ? -2.949 7.293 1.292 1.00 88.75 179 SER A CA 1
ATOM 1350 C C . SER A 1 179 ? -3.913 7.937 2.270 1.00 88.75 179 SER A C 1
ATOM 1352 O O . SER A 1 179 ? -5.115 7.662 2.276 1.00 88.75 179 SER A O 1
ATOM 1354 N N . ASP A 1 180 ? -3.370 8.834 3.088 1.00 88.44 180 ASP A N 1
ATOM 1355 C CA . ASP A 1 180 ? -4.149 9.610 4.042 1.00 88.44 180 ASP A CA 1
ATOM 1356 C C . ASP A 1 180 ? -4.990 10.682 3.321 1.00 88.44 180 ASP A C 1
ATOM 1358 O O . ASP A 1 180 ? -4.505 11.327 2.381 1.00 88.44 180 ASP A O 1
ATOM 1362 N N . PRO A 1 181 ? -6.253 10.903 3.733 1.00 88.00 181 PRO A N 1
ATOM 1363 C CA . PRO A 1 181 ? -7.046 11.999 3.206 1.00 88.00 181 PRO A CA 1
ATOM 1364 C C . PRO A 1 181 ? -6.494 13.344 3.688 1.00 88.00 181 PRO A C 1
ATOM 1366 O O . PRO A 1 181 ? -6.039 13.476 4.822 1.00 88.00 181 PRO A O 1
ATOM 1369 N N . GLU A 1 182 ? -6.626 14.387 2.864 1.00 85.62 182 GLU A N 1
ATOM 1370 C CA . GLU A 1 182 ? -6.176 15.742 3.235 1.00 85.62 182 GLU A CA 1
ATOM 1371 C C . GLU A 1 182 ? -6.935 16.315 4.445 1.00 85.62 182 GLU A C 1
ATOM 1373 O O . GLU A 1 182 ? -6.468 17.246 5.092 1.00 85.62 182 GLU A O 1
ATOM 1378 N N . ASN A 1 183 ? -8.121 15.782 4.739 1.00 83.44 183 ASN A N 1
ATOM 1379 C CA . ASN A 1 183 ? -9.010 16.258 5.791 1.00 83.44 183 ASN A CA 1
ATOM 1380 C C . ASN A 1 183 ? -9.076 15.288 6.983 1.00 83.44 183 ASN A C 1
ATOM 1382 O O . ASN A 1 183 ? -10.165 14.914 7.428 1.00 83.44 183 ASN A O 1
ATOM 1386 N N . LEU A 1 184 ? -7.911 14.867 7.478 1.00 82.06 184 LEU A N 1
ATOM 1387 C CA . LEU A 1 184 ? -7.820 14.053 8.687 1.00 82.06 184 LEU A CA 1
ATOM 1388 C C . LEU A 1 184 ? -8.361 14.839 9.893 1.00 82.06 184 LEU A C 1
ATOM 1390 O O . LEU A 1 184 ? -7.937 15.968 10.150 1.00 82.06 184 LEU A O 1
ATOM 1394 N N . ALA A 1 185 ? -9.295 14.253 10.638 1.00 80.56 185 ALA A N 1
ATOM 1395 C CA . ALA A 1 185 ? -9.701 14.804 11.922 1.00 80.56 185 ALA A CA 1
ATOM 1396 C C . ALA A 1 185 ? -8.610 14.532 12.971 1.00 80.56 185 ALA A C 1
ATOM 1398 O O . ALA A 1 185 ? -8.009 13.451 12.953 1.00 80.56 185 ALA A O 1
ATOM 1399 N N . PRO A 1 186 ? -8.362 15.470 13.904 1.00 75.00 186 PRO A N 1
ATOM 1400 C CA . PRO A 1 186 ? -7.500 15.195 15.043 1.00 75.00 186 PRO A CA 1
ATOM 1401 C C . PRO A 1 186 ? -8.065 14.014 15.840 1.00 75.00 186 PRO A C 1
ATOM 1403 O O . PRO A 1 186 ? -9.285 13.884 15.976 1.00 75.00 186 PRO A O 1
ATOM 1406 N N . SER A 1 187 ? -7.168 13.169 16.353 1.00 67.62 187 SER A N 1
ATOM 1407 C CA . SER A 1 187 ? -7.499 12.062 17.257 1.00 67.62 187 SER A CA 1
ATOM 1408 C C . SER A 1 187 ? -8.510 12.515 18.317 1.00 67.62 187 SER A C 1
ATOM 1410 O O . SER A 1 187 ? -8.284 13.564 18.940 1.00 67.62 187 SER A O 1
ATOM 1412 N N . PRO A 1 188 ? -9.641 11.808 18.527 1.00 62.09 188 PRO A N 1
ATOM 1413 C CA . PRO A 1 188 ? -10.538 12.148 19.610 1.00 62.09 188 PRO A CA 1
ATOM 1414 C C . PRO A 1 188 ? -9.751 11.996 20.909 1.00 62.09 188 PRO A C 1
ATOM 1416 O O . PRO A 1 188 ? -9.276 10.911 21.242 1.00 62.09 188 PRO A O 1
ATOM 1419 N N . ALA A 1 189 ? -9.613 13.101 21.646 1.00 54.44 189 ALA A N 1
ATOM 1420 C CA . ALA A 1 189 ? -9.017 13.093 22.973 1.00 54.44 189 ALA A CA 1
ATOM 1421 C C . ALA A 1 189 ? -9.608 11.931 23.795 1.00 54.44 189 ALA A C 1
ATOM 1423 O O . ALA A 1 189 ? -10.823 11.701 23.721 1.00 54.44 189 ALA A O 1
ATOM 1424 N N . PRO A 1 190 ? -8.795 11.193 24.576 1.00 53.59 190 PRO A N 1
ATOM 1425 C CA . PRO A 1 190 ? -9.296 10.070 25.350 1.00 53.59 190 PRO A CA 1
ATOM 1426 C C . PRO A 1 190 ? -10.434 10.569 26.234 1.00 53.59 190 PRO A C 1
ATOM 1428 O O . PRO A 1 190 ? -10.250 11.458 27.069 1.00 53.59 190 PRO A O 1
ATOM 1431 N N . VAL A 1 191 ? -11.630 10.015 26.025 1.00 51.59 191 VAL A N 1
ATOM 1432 C CA . VAL A 1 191 ? -12.802 10.312 26.844 1.00 51.59 191 VAL A CA 1
ATOM 1433 C C . VAL A 1 191 ? -12.473 9.841 28.257 1.00 51.59 191 VAL A C 1
ATOM 1435 O O . VAL A 1 191 ? -12.621 8.664 28.590 1.00 51.59 191 VAL A O 1
ATOM 1438 N N . LEU A 1 192 ? -11.982 10.760 29.091 1.00 50.56 192 LEU A N 1
ATOM 1439 C CA . LEU A 1 192 ? -11.825 10.577 30.527 1.00 50.56 192 LEU A CA 1
ATOM 1440 C C . LEU A 1 192 ? -13.202 10.202 31.070 1.00 50.56 192 LEU A C 1
ATOM 1442 O O . LEU A 1 192 ? -14.060 11.061 31.288 1.00 50.56 192 LEU A O 1
ATOM 1446 N N . LYS A 1 193 ? -13.430 8.896 31.256 1.00 56.38 193 LYS A N 1
ATOM 1447 C CA . LYS A 1 193 ? -14.596 8.360 31.956 1.00 56.38 193 LYS A CA 1
ATOM 1448 C C . LYS A 1 193 ? -14.604 9.019 33.331 1.00 56.38 193 LYS A C 1
ATOM 1450 O O . LYS A 1 193 ? -13.857 8.606 34.217 1.00 56.38 193 LYS A O 1
ATOM 1455 N N . LYS A 1 194 ? -15.417 10.068 33.507 1.00 53.25 194 LYS A N 1
ATOM 1456 C CA . LYS A 1 194 ? -15.667 10.681 34.813 1.00 53.25 194 LYS A CA 1
ATOM 1457 C C . LYS A 1 194 ? -16.169 9.563 35.718 1.00 53.25 194 LYS A C 1
ATOM 1459 O O . LYS A 1 194 ? -17.314 9.129 35.599 1.00 53.25 194 LYS A O 1
ATOM 1464 N N . ARG A 1 195 ? -15.293 9.049 36.585 1.00 56.91 195 ARG A N 1
ATOM 1465 C CA . ARG A 1 195 ? -15.663 8.102 37.636 1.00 56.91 195 ARG A CA 1
ATOM 1466 C C . ARG A 1 195 ? -16.697 8.833 38.487 1.00 56.91 195 ARG A C 1
ATOM 1468 O O . ARG A 1 195 ? -16.342 9.764 39.205 1.00 56.91 195 ARG A O 1
ATOM 1475 N N . ARG A 1 196 ? -17.979 8.475 38.351 1.00 60.34 196 ARG A N 1
ATOM 1476 C CA . ARG A 1 196 ? -19.031 8.953 39.254 1.00 60.34 196 ARG A CA 1
ATOM 1477 C C . ARG A 1 196 ? -18.621 8.513 40.659 1.00 60.34 196 ARG A C 1
ATOM 1479 O O . ARG A 1 196 ? -18.669 7.324 40.962 1.00 60.34 196 ARG A O 1
ATOM 1486 N N . ARG A 1 197 ? -18.158 9.458 41.483 1.00 56.31 197 ARG A N 1
ATOM 1487 C CA . ARG A 1 197 ? -18.070 9.269 42.933 1.00 56.31 197 ARG A CA 1
ATOM 1488 C C . ARG A 1 197 ? -19.500 9.021 43.403 1.00 56.31 197 ARG A C 1
ATOM 1490 O O . ARG A 1 197 ? -20.368 9.859 43.180 1.00 56.31 197 ARG A O 1
ATOM 1497 N N . LYS A 1 198 ? -19.740 7.824 43.926 1.00 59.47 198 LYS A N 1
ATOM 1498 C CA . LYS A 1 198 ? -20.969 7.476 44.627 1.00 59.47 198 LYS A CA 1
ATOM 1499 C C . LYS A 1 198 ? -20.807 8.038 46.040 1.00 59.47 198 LYS A C 1
ATOM 1501 O O . LYS A 1 198 ? -19.804 7.726 46.681 1.00 59.47 198 LYS A O 1
ATOM 1506 N N . GLU A 1 199 ? -21.701 8.953 46.391 1.00 54.22 199 GLU A N 1
ATOM 1507 C CA . GLU A 1 199 ? -21.893 9.500 47.739 1.00 54.22 199 GLU A CA 1
ATOM 1508 C C . GLU A 1 199 ? -22.455 8.423 48.673 1.00 54.22 199 GLU A C 1
ATOM 1510 O O . GLU A 1 199 ? -23.214 7.558 48.164 1.00 54.22 199 GLU A O 1
#

Secondary structure (DSSP, 8-state):
-----------S-----------------------PPPP--------------------PPP--TTTTTTTTSS-PPPPPPPPB-PPTTS-PPBHHHHHHHHHHHHHT--SS-HHHHHHHHHHHHHHHHTSSTT-TTTTHHHHHHHHHHTTEEEGGG-TTSEEEETT--EEE--HHHHS-BTTPBP-PPP---------

Mean predicted aligned error: 18.96 Å

InterPro domains:
  IPR032752 DC-UbP/UBTD2, N-terminal domain [PF16455] (77-185)
  IPR038169 DC-UbP/UBTD2, N-terminal domain superfamily [G3DSA:1.20.225.20] (94-178)
  IPR039869 Ubiquitin domain-containing protein 1/2 [PTHR13609] (34-185)

Nearest PDB structures (foldseek):
  5m3h-assembly1_A  TM=2.054E-01  e=6.390E+00  Influenza A virus